Protein AF-A0A933ULF9-F1 (afdb_monomer)

pLDDT: mean 77.0, std 16.0, range [38.03, 96.69]

Mean predicted aligned error: 15.16 Å

Solvent-accessible surface area (backbone atoms only — not comparable to full-atom values): 12507 Å² total; per-residue (Å²): 118,72,60,50,77,77,73,43,89,82,86,86,59,86,35,38,69,55,38,48,57,46,42,73,74,65,63,50,72,59,46,82,35,47,42,83,37,88,79,43,44,28,64,54,42,49,41,55,37,46,75,73,68,50,85,41,44,30,35,38,40,33,81,70,91,55,71,69,58,59,59,51,42,56,74,61,66,50,76,48,78,43,60,55,91,69,55,69,68,57,53,54,52,50,53,52,57,50,53,53,61,74,69,68,60,91,55,84,70,95,71,54,63,48,70,60,91,57,34,40,34,33,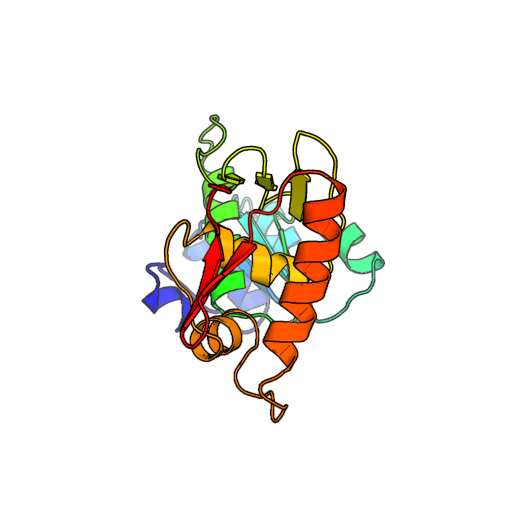64,84,75,73,41,36,28,32,71,82,41,78,50,95,64,56,74,65,45,42,46,47,48,52,57,38,62,77,36,64,73,42,76,42,31,63,68,57,48,40,62,76,62,44,67,96,79,68,94,64,68,90,59,55,61,58,51,47,53,52,52,45,45,58,58,54,42,74,56,42,81,64,38,77,43,78,44,87,99,55,32,36,26,33,43,83,72,131

Foldseek 3Di:
DVVVVVPDDDDDDQALVVVLVCCVVVLDQADEFEQDGPPHGSLVSLQVNVVVVRLHAYEYEYADPDPVVVVVSVVSHHPYYDYPPDDPVVVNVSVVVRSVVSVPPPDPPPDDWQDDPQWIARNVVRWIDGVNHTFDDDPLLSQLVVVQSVPAPDFAALVRSCVRSPPDPDPDDSCPSVVSLVVNQVRNVVRHPGQWDADPPGHIHGHDDD

Secondary structure (DSSP, 8-state):
-HHHHTT------SSHHHHHHHHHHH--SEEEEESB-SSSBHHHHHHHHHHTT---EEEEEES---HHHHHHHHTTT-SEEEESS--HHHHHHHHHHHHHHHTT--S--S-SEEEETTEEEETTTTEEEETTEE----HHHHHHHHHHHHSTTPPBPHHHHHHHHS-TT----TTHHHHHHHHHHHHHHHSSS--EEEETTTEEEE----

Sequence (210 aa):
MTLRHVGFDTRTAFDGRTALDTAAQWSPDLLLLDVMLPDMSGYDVCRDAIEAGTDAAVIFLSARDEVGDRIRGFGVGADDYVTKPFSLEEVVARVRAVLLRSHGQDGPPAGNVLTFGDLVLDDDQHLVTRGGTPVDLSPTEYALLRYLLQNPGRVLSKAQILDHVWKYDFAGDGGVVESFVSLLRKKLNAAGPPLVQTVRGFGYVLRQPR

Radius of gyration: 20.3 Å; Cα contacts (8 Å, |Δi|>4): 272; chains: 1; bounding box: 50×38×55 Å

Structure (mmCIF, N/CA/C/O backbone):
data_AF-A0A933ULF9-F1
#
_entry.id   AF-A0A933ULF9-F1
#
loop_
_atom_site.group_PDB
_atom_site.id
_atom_site.type_symbol
_atom_site.label_atom_id
_atom_site.label_alt_id
_atom_site.label_comp_id
_atom_site.label_asym_id
_atom_site.label_entity_id
_atom_site.label_seq_id
_atom_site.pdbx_PDB_ins_code
_atom_site.Cartn_x
_atom_site.Cartn_y
_atom_site.Cartn_z
_atom_site.occupancy
_atom_site.B_iso_or_equiv
_atom_site.auth_seq_id
_atom_site.auth_comp_id
_atom_site.auth_asym_id
_atom_site.auth_atom_id
_atom_site.pdbx_PDB_model_num
ATOM 1 N N . MET A 1 1 ? 9.000 -18.386 -5.214 1.00 47.25 1 MET A N 1
ATOM 2 C CA . MET A 1 1 ? 7.963 -19.320 -4.702 1.00 47.25 1 MET A CA 1
ATOM 3 C C . MET A 1 1 ? 6.724 -18.602 -4.178 1.00 47.25 1 MET A C 1
ATOM 5 O O . MET A 1 1 ? 5.626 -19.078 -4.418 1.00 47.25 1 MET A O 1
ATOM 9 N N . THR A 1 2 ? 6.857 -17.469 -3.493 1.00 59.69 2 THR A N 1
ATOM 10 C CA . THR A 1 2 ? 5.744 -16.839 -2.766 1.00 59.69 2 THR A CA 1
ATOM 11 C C . THR A 1 2 ? 4.688 -16.171 -3.659 1.00 59.69 2 THR A C 1
ATOM 13 O O . THR A 1 2 ? 3.503 -16.289 -3.374 1.00 59.69 2 THR A O 1
ATOM 16 N N . LEU A 1 3 ? 5.079 -15.588 -4.800 1.00 66.38 3 LEU A N 1
ATOM 17 C CA . LEU A 1 3 ? 4.131 -15.037 -5.785 1.00 66.38 3 LEU A CA 1
ATOM 18 C C . LEU A 1 3 ? 3.248 -16.110 -6.457 1.00 66.38 3 LEU A C 1
ATOM 20 O O . LEU A 1 3 ? 2.081 -15.859 -6.744 1.00 66.38 3 LEU A O 1
ATOM 24 N N . ARG A 1 4 ? 3.751 -17.344 -6.611 1.00 69.00 4 ARG A N 1
ATOM 25 C CA . ARG A 1 4 ? 2.941 -18.465 -7.123 1.00 69.00 4 ARG A CA 1
ATOM 26 C C . ARG A 1 4 ? 1.789 -18.838 -6.197 1.00 69.00 4 ARG A C 1
ATOM 28 O O . ARG A 1 4 ? 0.720 -19.208 -6.663 1.00 69.00 4 ARG A O 1
ATOM 35 N N . HIS A 1 5 ? 1.987 -18.706 -4.886 1.00 64.94 5 HIS A N 1
ATOM 36 C CA . HIS A 1 5 ? 0.962 -19.034 -3.892 1.00 64.94 5 HIS A CA 1
ATOM 37 C C . HIS A 1 5 ? -0.195 -18.026 -3.871 1.00 64.94 5 HIS A C 1
ATOM 39 O O . HIS A 1 5 ? -1.259 -18.339 -3.349 1.00 64.94 5 HIS A O 1
ATOM 45 N N . VAL A 1 6 ? -0.007 -16.838 -4.455 1.00 62.22 6 VAL A N 1
ATOM 46 C CA . VAL A 1 6 ? -1.044 -15.801 -4.572 1.00 62.22 6 VAL A CA 1
ATOM 47 C C . VAL A 1 6 ? -1.638 -15.705 -5.984 1.00 62.22 6 VAL A C 1
ATOM 49 O O . VAL A 1 6 ? -2.367 -14.754 -6.270 1.00 62.22 6 VAL A O 1
ATOM 52 N N . GLY A 1 7 ? -1.362 -16.698 -6.842 1.00 71.12 7 GLY A N 1
ATOM 53 C CA . GLY A 1 7 ? -2.042 -16.898 -8.126 1.00 71.12 7 GLY A CA 1
ATOM 54 C C . GLY A 1 7 ? -1.297 -16.423 -9.375 1.00 71.12 7 GLY A C 1
ATOM 55 O O . GLY A 1 7 ? -1.877 -16.488 -10.453 1.00 71.12 7 GLY A O 1
ATOM 56 N N . PHE A 1 8 ? -0.043 -15.972 -9.268 1.00 78.88 8 PHE A N 1
ATOM 57 C CA . PHE A 1 8 ? 0.756 -15.597 -10.442 1.00 78.88 8 PHE A CA 1
ATOM 58 C C . PHE A 1 8 ? 1.539 -16.792 -10.990 1.00 78.88 8 PHE A C 1
ATOM 60 O O . PHE A 1 8 ? 2.173 -17.519 -10.219 1.00 78.88 8 PHE A O 1
ATOM 67 N N . ASP A 1 9 ? 1.572 -16.970 -12.312 1.00 86.62 9 ASP A N 1
ATOM 68 C CA . ASP A 1 9 ? 2.626 -17.788 -12.916 1.00 86.62 9 ASP A CA 1
ATOM 69 C C . ASP A 1 9 ? 3.928 -16.981 -12.914 1.00 86.62 9 ASP A C 1
ATOM 71 O O . ASP A 1 9 ? 3.925 -15.779 -13.156 1.00 86.62 9 ASP A O 1
ATOM 75 N N . THR A 1 10 ? 5.046 -17.611 -12.555 1.00 89.75 10 THR A N 1
ATOM 76 C CA . THR A 1 10 ? 6.310 -16.886 -12.365 1.00 89.75 10 THR A CA 1
ATOM 77 C C . THR A 1 10 ? 7.495 -17.676 -12.878 1.00 89.75 10 THR A C 1
ATOM 79 O O . THR A 1 10 ? 7.686 -18.835 -12.488 1.00 89.75 10 THR A O 1
ATOM 82 N N . ARG A 1 11 ? 8.390 -17.013 -13.606 1.00 91.81 11 ARG A N 1
ATOM 83 C CA . ARG A 1 11 ? 9.758 -17.477 -13.863 1.00 91.81 11 ARG A CA 1
ATOM 84 C C . ARG A 1 11 ? 10.749 -16.641 -13.056 1.00 91.81 11 ARG A C 1
ATOM 86 O O . ARG A 1 11 ? 10.461 -15.507 -12.697 1.00 91.81 11 ARG A O 1
ATOM 93 N N . THR A 1 12 ? 11.882 -17.236 -12.704 1.00 91.88 12 THR A N 1
ATOM 94 C CA . THR A 1 12 ? 12.927 -16.579 -11.909 1.00 91.88 12 THR A CA 1
ATOM 95 C C . THR A 1 12 ? 14.243 -16.640 -12.657 1.00 91.88 12 THR A C 1
ATOM 97 O O . THR A 1 12 ? 14.611 -17.713 -13.132 1.00 91.88 12 THR A O 1
ATOM 100 N N . ALA A 1 13 ? 14.956 -15.522 -12.683 1.00 93.00 13 ALA A N 1
ATOM 101 C CA . ALA A 1 13 ? 16.326 -15.410 -13.155 1.00 93.00 13 ALA A CA 1
ATOM 102 C C . ALA A 1 13 ? 17.188 -14.803 -12.040 1.00 93.00 13 ALA A C 1
ATOM 104 O O . ALA A 1 13 ? 16.680 -14.045 -11.212 1.00 93.00 13 ALA A O 1
ATOM 105 N N . PHE A 1 14 ? 18.468 -15.171 -11.997 1.00 91.88 14 PHE A N 1
ATOM 106 C CA . PHE A 1 14 ? 19.410 -14.727 -10.959 1.00 91.88 14 PHE A CA 1
ATOM 107 C C . PHE A 1 14 ? 20.461 -13.734 -11.482 1.00 91.88 14 PHE A C 1
ATOM 109 O O . PHE A 1 14 ? 21.266 -13.229 -10.704 1.00 91.88 14 PHE A O 1
ATOM 116 N N . ASP A 1 15 ? 20.432 -13.445 -12.782 1.00 92.25 15 ASP A N 1
ATOM 117 C CA . ASP A 1 15 ? 21.305 -12.514 -13.491 1.00 92.25 15 ASP A CA 1
ATOM 118 C C . ASP A 1 15 ? 20.545 -11.890 -14.676 1.00 92.25 15 ASP A C 1
ATOM 120 O O . ASP A 1 15 ? 19.481 -12.379 -15.076 1.00 92.25 15 ASP A O 1
ATOM 124 N N . GLY A 1 16 ? 21.056 -10.771 -15.189 1.00 91.62 16 GLY A N 1
ATOM 125 C CA . GLY A 1 16 ? 20.404 -9.967 -16.216 1.00 91.62 16 GLY A CA 1
ATOM 126 C C . GLY A 1 16 ? 20.320 -10.667 -17.567 1.00 91.62 16 GLY A C 1
ATOM 127 O O . GLY A 1 16 ? 19.271 -10.621 -18.206 1.00 91.62 16 GLY A O 1
ATOM 128 N N . ARG A 1 17 ? 21.366 -11.395 -17.977 1.00 93.31 17 ARG A N 1
ATOM 129 C CA . ARG A 1 17 ? 21.334 -12.187 -19.223 1.00 93.31 17 ARG A CA 1
ATOM 130 C C . ARG A 1 17 ? 20.249 -13.256 -19.204 1.00 93.31 17 ARG A C 1
ATOM 132 O O . ARG A 1 17 ? 19.438 -13.321 -20.124 1.00 93.31 17 ARG A O 1
ATOM 139 N N . THR A 1 18 ? 20.179 -14.042 -18.133 1.00 94.31 18 THR A N 1
ATOM 140 C CA . THR A 1 18 ? 19.137 -15.060 -17.974 1.00 94.31 18 THR A CA 1
ATOM 141 C C . THR A 1 18 ? 17.753 -14.416 -17.898 1.00 94.31 18 THR A C 1
ATOM 143 O O . THR A 1 18 ? 16.786 -14.997 -18.390 1.00 94.31 18 THR A O 1
ATOM 146 N N . ALA A 1 19 ? 17.633 -13.222 -17.304 1.00 93.00 19 ALA A N 1
ATOM 147 C CA . ALA A 1 19 ? 16.372 -12.485 -17.256 1.00 93.00 19 ALA A CA 1
ATOM 148 C C . ALA A 1 19 ? 15.891 -12.085 -18.659 1.00 93.00 19 ALA A C 1
ATOM 150 O O . ALA A 1 19 ? 14.732 -12.345 -18.978 1.00 93.00 19 ALA A O 1
ATOM 151 N N . LEU A 1 20 ? 16.776 -11.541 -19.503 1.00 93.44 20 LEU A N 1
ATOM 152 C CA . LEU A 1 20 ? 16.474 -11.187 -20.895 1.00 93.44 20 LEU A CA 1
ATOM 153 C C . LEU A 1 20 ? 16.075 -12.416 -21.722 1.00 93.44 20 LEU A C 1
ATOM 155 O O . LEU A 1 20 ? 15.021 -12.411 -22.356 1.00 93.44 20 LEU A O 1
ATOM 159 N N . ASP A 1 21 ? 16.857 -13.497 -21.652 1.00 93.50 21 ASP A N 1
ATOM 160 C CA . ASP A 1 21 ? 16.561 -14.742 -22.373 1.00 93.50 21 ASP A CA 1
ATOM 161 C C . ASP A 1 21 ? 15.213 -15.338 -21.943 1.00 93.50 21 ASP A C 1
ATOM 163 O O . ASP A 1 21 ? 14.420 -15.797 -22.769 1.00 93.50 21 ASP A O 1
ATOM 167 N N . THR A 1 22 ? 14.930 -15.311 -20.638 1.00 93.06 22 THR A N 1
ATOM 168 C CA . THR A 1 22 ? 13.662 -15.801 -20.085 1.00 93.06 22 THR A CA 1
ATOM 169 C C . THR A 1 22 ? 12.495 -14.923 -20.523 1.00 93.06 22 THR A C 1
ATOM 171 O O . THR A 1 22 ? 11.455 -15.457 -20.902 1.00 93.06 22 THR A O 1
ATOM 174 N N . ALA A 1 23 ? 12.651 -13.598 -20.481 1.00 91.12 23 ALA A N 1
ATOM 175 C CA . ALA A 1 23 ? 11.615 -12.657 -20.891 1.00 91.12 23 ALA A CA 1
ATOM 176 C C . ALA A 1 23 ? 11.269 -12.824 -22.377 1.00 91.12 23 ALA A C 1
ATOM 178 O O . ALA A 1 23 ? 10.093 -12.917 -22.720 1.00 91.12 23 ALA A O 1
ATOM 179 N N . ALA A 1 24 ? 12.279 -12.977 -23.237 1.00 89.94 24 ALA A N 1
ATOM 180 C CA . ALA A 1 24 ? 12.088 -13.189 -24.668 1.00 89.94 24 ALA A CA 1
ATOM 181 C C . ALA A 1 24 ? 11.363 -14.509 -24.991 1.00 89.94 24 ALA A C 1
ATOM 183 O O . ALA A 1 24 ? 10.558 -14.564 -25.917 1.00 89.94 24 ALA A O 1
ATOM 184 N N . GLN A 1 25 ? 11.632 -15.580 -24.237 1.00 91.06 25 GLN A N 1
ATOM 185 C CA . GLN A 1 25 ? 11.028 -16.898 -24.478 1.00 91.06 25 GLN A CA 1
ATOM 186 C C . GLN A 1 25 ? 9.636 -17.056 -23.863 1.00 91.06 25 GLN A C 1
ATOM 188 O O . GLN A 1 25 ? 8.804 -17.784 -24.402 1.00 91.06 25 GLN A O 1
ATOM 193 N N . TRP A 1 26 ? 9.415 -16.460 -22.691 1.00 91.81 26 TRP A N 1
ATOM 194 C CA . TRP A 1 26 ? 8.195 -16.653 -21.908 1.00 91.81 26 TRP A CA 1
ATOM 195 C C . TRP A 1 26 ? 7.167 -15.536 -22.109 1.00 91.81 26 TRP A C 1
ATOM 197 O O . TRP A 1 26 ? 5.996 -15.771 -21.835 1.00 91.81 26 TRP A O 1
ATOM 207 N N . SER A 1 27 ? 7.590 -14.368 -22.607 1.00 88.88 27 SER A N 1
ATOM 208 C CA . SER A 1 27 ? 6.746 -13.189 -22.854 1.00 88.88 27 SER A CA 1
ATOM 209 C C . SER A 1 27 ? 5.896 -12.804 -21.631 1.00 88.88 27 SER A C 1
ATOM 211 O O . SER A 1 27 ? 4.675 -12.947 -21.661 1.00 88.88 27 SER A O 1
ATOM 213 N N . PRO A 1 28 ? 6.529 -12.371 -20.524 1.00 90.31 28 PRO A N 1
ATOM 214 C CA . PRO A 1 28 ? 5.822 -12.045 -19.289 1.00 90.31 28 PRO A CA 1
ATOM 215 C C . PRO A 1 28 ? 4.936 -10.803 -19.433 1.00 90.31 28 PRO A C 1
ATOM 217 O O . PRO A 1 28 ? 5.295 -9.870 -20.141 1.00 90.31 28 PRO A O 1
ATOM 220 N N . ASP A 1 29 ? 3.854 -10.737 -18.654 1.00 85.31 29 ASP A N 1
ATOM 221 C CA . ASP A 1 29 ? 3.053 -9.510 -18.513 1.00 85.31 29 ASP A CA 1
ATOM 222 C C . ASP A 1 29 ? 3.752 -8.453 -17.630 1.00 85.31 29 ASP A C 1
ATOM 224 O O . ASP A 1 29 ? 3.481 -7.257 -17.735 1.00 85.31 29 ASP A O 1
ATOM 228 N N . LEU A 1 30 ? 4.650 -8.890 -16.733 1.00 91.06 30 LEU A N 1
ATOM 229 C CA . LEU A 1 30 ? 5.387 -8.020 -15.814 1.00 91.06 30 LEU A CA 1
ATOM 230 C C . LEU A 1 30 ? 6.773 -8.572 -15.458 1.00 91.06 30 LEU A C 1
ATOM 232 O O . LEU A 1 30 ? 6.944 -9.761 -15.176 1.00 91.06 30 LEU A O 1
ATOM 236 N N . LEU A 1 31 ? 7.750 -7.671 -15.379 1.00 90.69 31 LEU A N 1
ATOM 237 C CA . LEU A 1 31 ? 9.100 -7.897 -14.884 1.00 90.69 31 LEU A CA 1
ATOM 238 C C . LEU A 1 31 ? 9.271 -7.266 -13.497 1.00 90.69 31 LEU A C 1
ATOM 240 O O . LEU A 1 31 ? 9.157 -6.055 -13.321 1.00 90.69 31 LEU A O 1
ATOM 244 N N . LEU A 1 32 ? 9.588 -8.096 -12.501 1.00 90.62 32 LEU A N 1
ATOM 245 C CA . LEU A 1 32 ? 10.006 -7.644 -11.173 1.00 90.62 32 LEU A CA 1
ATOM 246 C C . LEU A 1 32 ? 11.536 -7.701 -11.098 1.00 90.62 32 LEU A C 1
ATOM 248 O O . LEU A 1 32 ? 12.104 -8.780 -10.919 1.00 90.62 32 LEU A O 1
ATOM 252 N N . LEU A 1 33 ? 12.200 -6.558 -11.272 1.00 89.38 33 LEU A N 1
ATOM 253 C CA . LEU A 1 33 ? 13.645 -6.482 -11.498 1.00 89.38 33 LEU A CA 1
ATOM 254 C C . LEU A 1 33 ? 14.390 -5.931 -10.288 1.00 89.38 33 LEU A C 1
ATOM 256 O O . LEU A 1 33 ? 14.101 -4.841 -9.809 1.00 89.38 33 LEU A O 1
ATOM 260 N N . ASP A 1 34 ? 15.410 -6.647 -9.825 1.00 88.06 34 ASP A N 1
ATOM 261 C CA . ASP A 1 34 ? 16.389 -6.079 -8.900 1.00 88.06 34 ASP A CA 1
ATOM 262 C C . ASP A 1 34 ? 17.260 -5.049 -9.622 1.00 88.06 34 ASP A C 1
ATOM 264 O O . ASP A 1 34 ? 17.754 -5.315 -10.715 1.00 88.06 34 ASP A O 1
ATOM 268 N N . VAL A 1 35 ? 17.482 -3.884 -9.014 1.00 84.00 35 VAL A N 1
ATOM 269 C CA . VAL A 1 35 ? 18.372 -2.862 -9.588 1.00 84.00 35 VAL A CA 1
ATOM 270 C C . VAL A 1 35 ? 19.824 -3.349 -9.620 1.00 84.00 35 VAL A C 1
ATOM 272 O O . VAL A 1 35 ? 20.558 -3.050 -10.567 1.00 84.00 35 VAL A O 1
ATOM 275 N N . MET A 1 36 ? 20.232 -4.106 -8.598 1.00 82.56 36 MET A N 1
ATOM 276 C CA . MET A 1 36 ? 21.600 -4.594 -8.433 1.00 82.56 36 MET A CA 1
ATOM 277 C C . MET A 1 36 ? 21.669 -6.082 -8.787 1.00 82.56 36 MET A C 1
ATOM 279 O O . MET A 1 36 ? 21.492 -6.937 -7.919 1.00 82.56 36 MET A O 1
ATOM 283 N N . LEU A 1 37 ? 21.935 -6.385 -10.058 1.00 85.38 37 LEU A N 1
ATOM 284 C CA . LEU A 1 37 ? 22.211 -7.742 -10.533 1.00 85.38 37 LEU A CA 1
ATOM 285 C C . LEU A 1 37 ? 23.734 -7.974 -10.633 1.00 85.38 37 LEU A C 1
ATOM 287 O O . LEU A 1 37 ? 24.509 -7.016 -10.684 1.00 85.38 37 LEU A O 1
ATOM 291 N N . PRO A 1 38 ? 24.193 -9.237 -10.592 1.00 84.19 38 PRO A N 1
ATOM 292 C CA . PRO A 1 38 ? 25.622 -9.556 -10.545 1.00 84.19 38 PRO A CA 1
ATOM 293 C C . PRO A 1 38 ? 26.396 -9.236 -11.836 1.00 84.19 38 PRO A C 1
ATOM 295 O O . PRO A 1 38 ? 27.610 -9.054 -11.773 1.00 84.19 38 PRO A O 1
ATOM 298 N N . ASP A 1 39 ? 25.733 -9.190 -12.993 1.00 88.69 39 ASP A N 1
ATOM 299 C CA . ASP A 1 39 ? 26.345 -9.060 -14.324 1.00 88.69 39 ASP A CA 1
ATOM 300 C C . ASP A 1 39 ? 26.032 -7.736 -15.045 1.00 88.69 39 ASP A C 1
ATOM 302 O O . ASP A 1 39 ? 26.843 -7.277 -15.848 1.00 88.69 39 ASP A O 1
ATOM 306 N N . MET A 1 40 ? 24.890 -7.108 -14.760 1.00 86.50 40 MET A N 1
ATOM 307 C CA . MET A 1 40 ? 24.486 -5.794 -15.284 1.00 86.50 40 MET A CA 1
ATOM 308 C C . MET A 1 40 ? 23.531 -5.091 -14.312 1.00 86.50 40 MET A C 1
ATOM 310 O O . MET A 1 40 ? 23.174 -5.658 -13.284 1.00 86.50 40 MET A O 1
ATOM 314 N N . SER A 1 41 ? 23.105 -3.855 -14.586 1.00 84.31 41 SER A N 1
ATOM 315 C CA . SER A 1 41 ? 22.048 -3.239 -13.775 1.00 84.31 41 SER A CA 1
ATOM 316 C C . SER A 1 41 ? 20.666 -3.724 -14.213 1.00 84.31 41 SER A C 1
ATOM 318 O O . SER A 1 41 ? 20.427 -3.948 -15.396 1.00 84.31 41 SER A O 1
ATOM 320 N N . GLY A 1 42 ? 19.705 -3.793 -13.288 1.00 84.44 42 GLY A N 1
ATOM 321 C CA . GLY A 1 42 ? 18.297 -3.996 -13.642 1.00 84.44 42 GLY A CA 1
ATOM 322 C C . GLY A 1 42 ? 17.764 -2.936 -14.614 1.00 84.44 42 GLY A C 1
ATOM 323 O O . GLY A 1 42 ? 16.906 -3.238 -15.439 1.00 84.44 42 GLY A O 1
ATOM 324 N N . TYR A 1 43 ? 18.302 -1.711 -14.578 1.00 81.75 43 TYR A N 1
ATOM 325 C CA . TYR A 1 43 ? 17.963 -0.676 -15.560 1.00 81.75 43 TYR A CA 1
ATOM 326 C C . TYR A 1 43 ? 18.426 -1.038 -16.973 1.00 81.75 43 TYR A C 1
ATOM 328 O O . TYR A 1 43 ? 17.723 -0.742 -17.935 1.00 81.75 43 TYR A O 1
ATOM 336 N N . ASP A 1 44 ? 19.585 -1.690 -17.093 1.00 82.69 44 ASP A N 1
ATOM 337 C CA . ASP A 1 44 ? 20.091 -2.171 -18.377 1.00 82.69 44 ASP A CA 1
ATOM 338 C C . ASP A 1 44 ? 19.203 -3.296 -18.909 1.00 82.69 44 ASP A C 1
ATOM 340 O O . ASP A 1 44 ? 18.796 -3.245 -20.061 1.00 82.69 44 ASP A O 1
ATOM 344 N N . VAL A 1 45 ? 18.797 -4.233 -18.044 1.00 89.44 45 VAL A N 1
ATOM 345 C CA . VAL A 1 45 ? 17.833 -5.291 -18.394 1.00 89.44 45 VAL A CA 1
ATOM 346 C C . VAL A 1 45 ? 16.519 -4.702 -18.908 1.00 89.44 45 VAL A C 1
ATOM 348 O O . VAL A 1 45 ? 15.999 -5.158 -19.918 1.00 89.44 45 VAL A O 1
ATOM 351 N N . CYS A 1 46 ? 15.974 -3.692 -18.227 1.00 85.56 46 CYS A N 1
ATOM 352 C CA . CYS A 1 46 ? 14.732 -3.041 -18.641 1.00 85.56 46 CYS A CA 1
ATOM 353 C C . CYS A 1 46 ? 14.866 -2.378 -20.018 1.00 85.56 46 CYS A C 1
ATOM 355 O O . CYS A 1 46 ? 14.066 -2.650 -20.910 1.00 85.56 46 CYS A O 1
ATOM 357 N N . ARG A 1 47 ? 15.914 -1.568 -20.216 1.00 82.62 47 ARG A N 1
ATOM 358 C CA . ARG A 1 47 ? 16.182 -0.919 -21.505 1.00 82.62 47 ARG A CA 1
ATOM 359 C C . ARG A 1 47 ? 16.320 -1.948 -22.625 1.00 82.62 47 ARG A C 1
ATOM 361 O O . ARG A 1 47 ? 15.652 -1.820 -23.644 1.00 82.62 47 ARG A O 1
ATOM 368 N N . ASP A 1 48 ? 17.154 -2.963 -22.425 1.00 86.44 48 ASP A N 1
ATOM 369 C CA . ASP A 1 48 ? 17.445 -3.969 -23.445 1.00 86.44 48 ASP A CA 1
ATOM 370 C C . ASP A 1 48 ? 16.190 -4.818 -23.758 1.00 86.44 48 ASP A C 1
ATOM 372 O O . ASP A 1 48 ? 15.953 -5.176 -24.911 1.00 86.44 48 ASP A O 1
ATOM 376 N N . ALA A 1 49 ? 15.333 -5.088 -22.762 1.00 85.62 49 ALA A N 1
ATOM 377 C CA . ALA A 1 49 ? 14.047 -5.760 -22.965 1.00 85.62 49 ALA A CA 1
ATOM 378 C C . ALA A 1 49 ? 13.070 -4.911 -23.799 1.00 85.62 49 ALA A C 1
ATOM 380 O O . ALA A 1 49 ? 12.430 -5.441 -24.711 1.00 85.62 49 ALA A O 1
ATOM 381 N N . ILE A 1 50 ? 12.976 -3.606 -23.520 1.00 80.44 50 ILE A N 1
ATOM 382 C CA . ILE A 1 50 ? 12.145 -2.664 -24.287 1.00 80.44 50 ILE A CA 1
ATOM 383 C C . ILE A 1 50 ? 12.664 -2.541 -25.726 1.00 80.44 50 ILE A C 1
ATOM 385 O O . ILE A 1 50 ? 11.882 -2.624 -26.670 1.00 80.44 50 ILE A O 1
ATOM 389 N N . GLU A 1 51 ? 13.981 -2.406 -25.920 1.00 81.06 51 GLU A N 1
ATOM 390 C CA . GLU A 1 51 ? 14.603 -2.369 -27.254 1.00 81.06 51 GLU A CA 1
ATOM 391 C C . GLU A 1 51 ? 14.362 -3.663 -28.048 1.00 81.06 51 GLU A C 1
ATOM 393 O O . GLU A 1 51 ? 14.213 -3.623 -29.270 1.00 81.06 51 GLU A O 1
ATOM 398 N N . ALA A 1 52 ? 14.259 -4.803 -27.360 1.00 82.44 52 ALA A N 1
ATOM 399 C CA . ALA A 1 52 ? 13.890 -6.088 -27.949 1.00 82.44 52 ALA A CA 1
ATOM 400 C C . ALA A 1 52 ? 12.381 -6.234 -28.255 1.00 82.44 52 ALA A C 1
ATOM 402 O O . ALA A 1 52 ? 11.972 -7.270 -28.781 1.00 82.44 52 ALA A O 1
ATOM 403 N N . GLY A 1 53 ? 11.559 -5.217 -27.965 1.00 77.31 53 GLY A N 1
ATOM 404 C CA . GLY A 1 53 ? 10.119 -5.202 -28.242 1.00 77.31 53 GLY A CA 1
ATOM 405 C C . GLY A 1 53 ? 9.257 -5.839 -27.150 1.00 77.31 53 GLY A C 1
ATOM 406 O O . GLY A 1 53 ? 8.186 -6.363 -27.447 1.00 77.31 53 GLY A O 1
ATOM 407 N N . THR A 1 54 ? 9.731 -5.851 -25.903 1.00 80.38 54 THR A N 1
ATOM 408 C CA . THR A 1 54 ? 8.947 -6.340 -24.762 1.00 80.38 54 THR A CA 1
ATOM 409 C C . THR A 1 54 ? 7.960 -5.270 -24.292 1.00 80.38 54 THR A C 1
ATOM 411 O O . THR A 1 54 ? 8.382 -4.185 -23.907 1.00 80.38 54 THR A O 1
ATOM 414 N N . 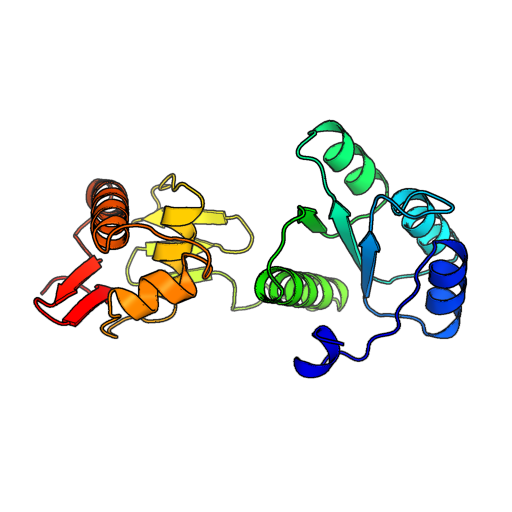ASP A 1 55 ? 6.671 -5.617 -24.235 1.00 79.31 55 ASP A N 1
ATOM 415 C CA . ASP A 1 55 ? 5.591 -4.752 -23.719 1.00 79.31 55 ASP A CA 1
ATOM 416 C C . ASP A 1 55 ? 5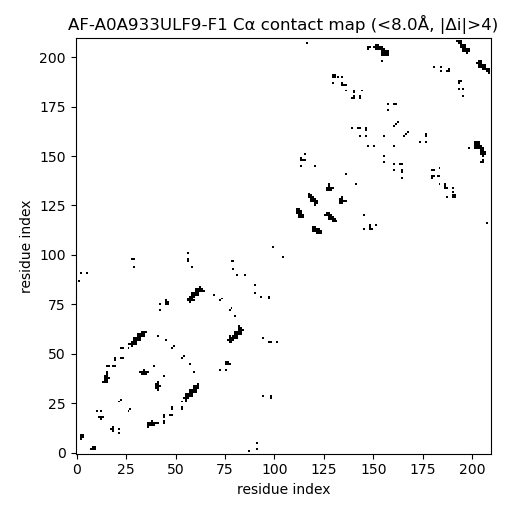.258 -5.021 -22.234 1.00 79.31 55 ASP A C 1
ATOM 418 O O . ASP A 1 55 ? 4.244 -4.561 -21.707 1.00 79.31 55 ASP A O 1
ATOM 422 N N . ALA A 1 56 ? 6.086 -5.820 -21.556 1.00 85.12 56 ALA A N 1
ATOM 423 C CA . ALA A 1 56 ? 5.901 -6.167 -20.154 1.00 85.12 56 ALA A CA 1
ATOM 424 C C . ALA A 1 56 ? 6.044 -4.932 -19.264 1.00 85.12 56 ALA A C 1
ATOM 426 O O . ALA A 1 56 ? 6.987 -4.154 -19.411 1.00 85.12 56 ALA A O 1
ATOM 427 N N . ALA A 1 57 ? 5.170 -4.818 -18.271 1.00 84.19 57 ALA A N 1
ATOM 428 C CA . ALA A 1 57 ? 5.292 -3.775 -17.267 1.00 84.19 57 ALA A CA 1
ATOM 429 C C . ALA A 1 57 ? 6.510 -4.016 -16.362 1.00 84.19 57 ALA A C 1
ATOM 431 O O . ALA A 1 57 ? 6.874 -5.165 -16.106 1.00 84.19 57 ALA A O 1
ATOM 432 N N . VAL A 1 58 ? 7.136 -2.972 -15.823 1.00 84.75 58 VAL A N 1
ATOM 433 C CA . VAL A 1 58 ? 8.377 -3.101 -15.045 1.00 84.75 58 VAL A CA 1
ATOM 434 C C . VAL A 1 58 ? 8.241 -2.498 -13.652 1.00 84.75 58 VAL A C 1
ATOM 436 O O . VAL A 1 58 ? 7.987 -1.306 -13.486 1.00 84.75 58 VAL A O 1
ATOM 439 N N . ILE A 1 59 ? 8.497 -3.324 -12.634 1.00 84.31 59 ILE A N 1
ATOM 440 C CA . ILE A 1 59 ? 8.633 -2.900 -11.238 1.00 84.31 59 ILE A CA 1
ATOM 441 C C . ILE A 1 59 ? 10.070 -3.127 -10.779 1.00 84.31 59 ILE A C 1
ATOM 443 O O . ILE A 1 59 ? 10.562 -4.258 -10.782 1.00 84.31 59 ILE A O 1
ATOM 447 N N . PHE A 1 60 ? 10.726 -2.071 -10.303 1.00 82.94 60 PHE A N 1
ATOM 448 C CA . PHE A 1 60 ? 12.083 -2.169 -9.769 1.00 82.94 60 PHE A CA 1
ATOM 449 C C . PHE A 1 60 ? 12.115 -2.422 -8.263 1.00 82.94 60 PHE A C 1
ATOM 451 O O . PHE A 1 60 ? 11.411 -1.778 -7.492 1.00 82.94 60 PHE A O 1
ATOM 458 N N . LEU A 1 61 ? 13.010 -3.304 -7.827 1.00 82.88 61 LEU A N 1
ATOM 459 C CA . LEU A 1 61 ? 13.366 -3.523 -6.433 1.00 82.88 61 LEU A CA 1
ATOM 460 C C . LEU A 1 61 ? 14.692 -2.806 -6.140 1.00 82.88 61 LEU A C 1
ATOM 462 O O . LEU A 1 61 ? 15.747 -3.234 -6.607 1.00 82.88 61 LEU A O 1
ATOM 466 N N . SER A 1 62 ? 14.662 -1.736 -5.347 1.00 71.00 62 SER A N 1
ATOM 467 C CA . SER A 1 62 ? 15.848 -0.924 -5.023 1.00 71.00 62 SER A CA 1
ATOM 468 C C . SER A 1 62 ? 16.224 -1.025 -3.548 1.00 71.00 62 SER A C 1
ATOM 470 O O . SER A 1 62 ? 15.355 -1.154 -2.699 1.00 71.00 62 SER A O 1
ATOM 472 N N . ALA A 1 63 ? 17.512 -0.937 -3.214 1.00 67.44 63 ALA A N 1
ATOM 473 C CA . ALA A 1 63 ? 17.999 -0.909 -1.831 1.00 67.44 63 ALA A CA 1
ATOM 474 C C . ALA A 1 63 ? 18.327 0.504 -1.303 1.00 67.44 63 ALA A C 1
ATOM 476 O O . ALA A 1 63 ? 18.828 0.615 -0.185 1.00 67.44 63 ALA A O 1
ATOM 477 N N . ARG A 1 64 ? 18.115 1.579 -2.082 1.00 54.34 64 ARG A N 1
ATOM 478 C CA . ARG A 1 64 ? 18.546 2.940 -1.704 1.00 54.34 64 ARG A CA 1
ATOM 479 C C . ARG A 1 64 ? 17.471 4.011 -1.887 1.00 54.34 64 ARG A C 1
ATOM 481 O O . ARG A 1 64 ? 16.826 4.090 -2.927 1.00 54.34 64 ARG A O 1
ATOM 488 N N . ASP A 1 65 ? 17.394 4.892 -0.889 1.00 49.88 65 ASP A N 1
ATOM 489 C CA . ASP A 1 65 ? 16.540 6.088 -0.814 1.00 49.88 65 ASP A CA 1
ATOM 490 C C . ASP A 1 65 ? 17.054 7.289 -1.640 1.00 49.88 65 ASP A C 1
ATOM 492 O O . ASP A 1 65 ? 16.566 8.414 -1.491 1.00 49.88 65 ASP A O 1
ATOM 496 N N . GLU A 1 66 ? 18.042 7.112 -2.522 1.00 46.09 66 GLU A N 1
ATOM 497 C CA . GLU A 1 66 ? 18.599 8.238 -3.272 1.00 46.09 66 GLU A CA 1
ATOM 498 C C . GLU A 1 66 ? 17.655 8.664 -4.406 1.00 46.09 66 GLU A C 1
ATOM 500 O O . GLU A 1 66 ? 17.373 7.939 -5.358 1.00 46.09 66 GLU A O 1
ATOM 505 N N . VAL A 1 67 ? 17.177 9.904 -4.301 1.00 44.59 67 VAL A N 1
ATOM 506 C CA . VAL A 1 67 ? 16.324 10.614 -5.269 1.00 44.59 67 VAL A CA 1
ATOM 507 C C . VAL A 1 67 ? 16.861 10.533 -6.714 1.00 44.59 67 VAL A C 1
ATOM 509 O O . VAL A 1 67 ? 16.077 10.602 -7.657 1.00 44.59 67 VAL A O 1
ATOM 512 N N . GLY A 1 68 ? 18.171 10.328 -6.901 1.00 46.41 68 GLY A N 1
ATOM 513 C CA . GLY A 1 68 ? 18.812 10.196 -8.214 1.00 46.41 68 GLY A CA 1
ATOM 514 C C . GLY A 1 68 ? 18.453 8.924 -8.995 1.00 46.41 68 GLY A C 1
ATOM 515 O O . GLY A 1 68 ? 18.350 8.986 -10.220 1.00 46.41 68 GLY A O 1
ATOM 516 N N . ASP A 1 69 ? 18.193 7.803 -8.317 1.00 48.41 69 ASP A N 1
ATOM 517 C CA . ASP A 1 69 ? 17.879 6.526 -8.981 1.00 48.41 69 ASP A CA 1
ATOM 518 C C . ASP A 1 69 ? 16.421 6.464 -9.455 1.00 48.41 69 ASP A C 1
ATOM 520 O O . ASP A 1 69 ? 16.138 5.961 -10.543 1.00 48.41 69 ASP A O 1
ATOM 524 N N . ARG A 1 70 ? 15.499 7.088 -8.706 1.00 45.94 70 ARG A N 1
ATOM 525 C CA . ARG A 1 70 ? 14.093 7.243 -9.119 1.00 45.94 70 ARG A CA 1
ATOM 526 C C . ARG A 1 70 ? 13.962 8.053 -10.411 1.00 45.94 70 ARG A C 1
ATOM 528 O O . ARG A 1 70 ? 13.195 7.678 -11.290 1.00 45.94 70 ARG A O 1
ATOM 535 N N . ILE A 1 71 ? 14.737 9.132 -10.555 1.00 46.16 71 ILE A N 1
ATOM 536 C CA . ILE A 1 71 ? 14.728 9.974 -11.766 1.00 46.16 71 ILE A CA 1
ATOM 537 C C . ILE A 1 71 ? 15.251 9.195 -12.980 1.00 46.16 71 ILE A C 1
ATOM 539 O O . ILE A 1 71 ? 14.722 9.344 -14.080 1.00 46.16 71 ILE A O 1
ATOM 543 N N . ARG A 1 72 ? 16.269 8.344 -12.788 1.00 47.38 72 ARG A N 1
ATOM 544 C CA . ARG A 1 72 ? 16.845 7.543 -13.873 1.00 47.38 72 ARG A CA 1
ATOM 545 C C . ARG A 1 72 ? 15.877 6.504 -14.402 1.00 47.38 72 ARG A C 1
ATOM 547 O O . ARG A 1 72 ? 15.691 6.443 -15.610 1.00 47.38 72 ARG A O 1
ATOM 554 N N . GLY A 1 73 ? 15.251 5.710 -13.543 1.00 47.19 73 GLY A N 1
ATOM 555 C CA . GLY A 1 73 ? 14.445 4.615 -14.060 1.00 47.19 73 GLY A CA 1
ATOM 556 C C . GLY A 1 73 ? 13.037 5.025 -14.541 1.00 47.19 73 GLY A C 1
ATOM 557 O O . GLY A 1 73 ? 12.487 4.334 -15.393 1.00 47.19 73 GLY A O 1
ATOM 558 N N . PHE A 1 74 ? 12.466 6.166 -14.116 1.00 47.81 74 PHE A N 1
ATOM 559 C CA . PHE A 1 74 ? 11.299 6.737 -14.824 1.00 47.81 74 PHE A CA 1
ATOM 560 C C . PHE A 1 74 ? 11.657 7.143 -16.264 1.00 47.81 74 PHE A C 1
ATOM 562 O O . PHE A 1 74 ? 10.830 7.024 -17.161 1.00 47.81 74 PHE A O 1
ATOM 569 N N . GLY A 1 75 ? 12.906 7.557 -16.508 1.00 43.47 75 GLY A N 1
ATOM 570 C CA . GLY A 1 75 ? 13.414 7.846 -17.852 1.00 43.47 75 GLY A CA 1
ATOM 571 C C . GLY A 1 75 ? 13.644 6.612 -18.735 1.00 43.47 75 GLY A C 1
ATOM 572 O O . GLY A 1 75 ? 13.823 6.775 -19.937 1.00 43.47 75 GLY A O 1
ATOM 573 N N . VAL A 1 76 ? 13.638 5.402 -18.160 1.00 48.69 76 VAL A N 1
ATOM 574 C CA . VAL A 1 76 ? 13.858 4.121 -18.866 1.00 48.69 76 VAL A CA 1
ATOM 575 C C . VAL A 1 76 ? 12.543 3.350 -19.081 1.00 48.69 76 VAL A C 1
ATOM 577 O O . VAL A 1 76 ? 12.546 2.341 -19.769 1.00 48.69 76 VAL A O 1
ATOM 580 N N . GLY A 1 77 ? 11.411 3.843 -18.559 1.00 51.81 77 GLY A N 1
ATOM 581 C CA . GLY A 1 77 ? 10.094 3.220 -18.755 1.00 51.81 77 GLY A CA 1
ATOM 582 C C . GLY A 1 77 ? 9.614 2.338 -17.599 1.00 51.81 77 GLY A C 1
ATOM 583 O O . GLY A 1 77 ? 8.878 1.391 -17.829 1.00 51.81 77 GLY A O 1
ATOM 584 N N . ALA A 1 78 ? 10.029 2.616 -16.358 1.00 58.53 78 ALA A N 1
ATOM 585 C CA . ALA A 1 78 ? 9.494 1.916 -15.187 1.00 58.53 78 ALA A CA 1
ATOM 586 C C . ALA A 1 78 ? 8.047 2.310 -14.860 1.00 58.53 78 ALA A C 1
ATOM 588 O O . ALA A 1 78 ? 7.734 3.502 -14.810 1.00 58.53 78 ALA A O 1
ATOM 589 N N . ASP A 1 79 ? 7.226 1.324 -14.496 1.00 63.97 79 ASP A N 1
ATOM 590 C CA 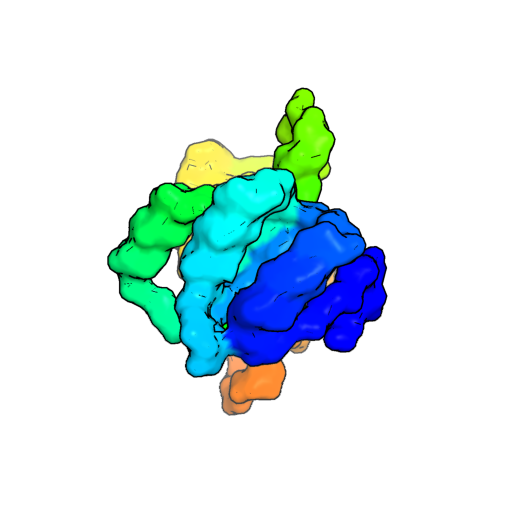. ASP A 1 79 ? 5.840 1.524 -14.062 1.00 63.97 79 ASP A CA 1
ATOM 591 C C . ASP A 1 79 ? 5.707 1.720 -12.540 1.00 63.97 79 ASP A C 1
ATOM 593 O O . ASP A 1 79 ? 4.794 2.416 -12.091 1.00 63.97 79 ASP A O 1
ATOM 597 N N . ASP A 1 80 ? 6.604 1.131 -11.731 1.00 67.69 80 ASP A N 1
ATOM 598 C CA . ASP A 1 80 ? 6.650 1.325 -10.268 1.00 67.69 80 ASP A CA 1
ATOM 599 C C . ASP A 1 80 ? 8.026 0.976 -9.645 1.00 67.69 80 ASP A C 1
ATOM 601 O O . ASP A 1 80 ? 8.899 0.368 -10.274 1.00 67.69 80 ASP A O 1
ATOM 605 N N . TYR A 1 81 ? 8.213 1.334 -8.370 1.00 72.44 81 TYR A N 1
ATOM 606 C CA . TYR A 1 81 ? 9.384 1.013 -7.549 1.00 72.44 81 TYR A CA 1
ATOM 607 C C . TYR A 1 81 ? 8.991 0.477 -6.176 1.00 72.44 81 TYR A C 1
ATOM 609 O O . TYR A 1 81 ? 8.071 0.967 -5.524 1.00 72.44 81 TYR A O 1
ATOM 617 N N . VAL A 1 82 ? 9.787 -0.465 -5.681 1.00 74.12 82 VAL A N 1
ATOM 618 C CA . VAL A 1 82 ? 9.697 -1.021 -4.331 1.00 74.12 82 VAL A CA 1
ATOM 619 C C . VAL A 1 82 ? 11.054 -0.916 -3.657 1.00 74.12 82 VAL A C 1
ATOM 621 O O . VAL A 1 82 ? 12.059 -1.419 -4.164 1.00 74.12 82 VAL A O 1
ATOM 624 N N . THR A 1 83 ? 11.100 -0.278 -2.492 1.00 75.44 83 THR A N 1
ATOM 625 C CA . THR A 1 83 ? 12.323 -0.189 -1.694 1.00 75.44 83 THR A CA 1
ATOM 626 C C . THR A 1 83 ? 12.493 -1.430 -0.815 1.00 75.44 83 THR A C 1
ATOM 628 O O . THR A 1 83 ? 11.550 -1.971 -0.244 1.00 75.44 83 THR A O 1
ATOM 631 N N . LYS A 1 84 ? 13.724 -1.926 -0.713 1.00 74.25 84 LYS A N 1
ATOM 632 C CA . LYS A 1 84 ? 14.128 -2.997 0.195 1.00 74.25 84 LYS A CA 1
ATOM 633 C C . LYS A 1 84 ? 14.479 -2.377 1.552 1.00 74.25 84 LYS A C 1
ATOM 635 O O . LYS A 1 84 ? 15.238 -1.409 1.574 1.00 74.25 84 LYS A O 1
ATOM 640 N N . PRO A 1 85 ? 14.023 -2.962 2.675 1.00 70.56 85 PRO A N 1
ATOM 641 C CA . PRO A 1 85 ? 13.265 -4.215 2.773 1.00 70.56 85 PRO A CA 1
ATOM 642 C C . PRO A 1 85 ? 11.752 -4.035 2.531 1.00 70.56 85 PRO A C 1
ATOM 644 O O . PRO A 1 85 ? 11.121 -3.196 3.164 1.00 70.56 85 PRO A O 1
ATOM 647 N N . PHE A 1 86 ? 11.149 -4.897 1.703 1.00 66.88 86 PHE A N 1
ATOM 648 C CA . PHE A 1 86 ? 9.708 -4.884 1.394 1.00 66.88 86 PHE A CA 1
ATOM 649 C C . PHE A 1 86 ? 8.936 -6.033 2.059 1.00 66.88 86 PHE A C 1
ATOM 651 O O . PHE A 1 86 ? 9.518 -7.039 2.474 1.00 66.88 86 PHE A O 1
ATOM 658 N N . SER A 1 87 ? 7.607 -5.904 2.185 1.00 63.56 87 SER A N 1
ATOM 659 C CA . SER A 1 87 ? 6.738 -7.059 2.482 1.00 63.56 87 SER A CA 1
ATOM 660 C C . SER A 1 87 ? 6.320 -7.776 1.196 1.00 63.56 87 SER A C 1
ATOM 662 O O . SER A 1 87 ? 6.279 -7.185 0.120 1.00 63.56 87 SER A O 1
ATOM 664 N N . LEU A 1 88 ? 5.968 -9.061 1.301 1.00 64.81 88 LEU A N 1
ATOM 665 C CA . LEU A 1 88 ? 5.343 -9.769 0.183 1.00 64.81 88 LEU A CA 1
ATOM 666 C C . LEU A 1 88 ? 4.032 -9.091 -0.236 1.00 64.81 88 LEU A C 1
ATOM 668 O O . LEU A 1 88 ? 3.768 -8.955 -1.423 1.00 64.81 88 LEU A O 1
ATOM 672 N N . GLU A 1 89 ? 3.215 -8.693 0.736 1.00 58.16 89 GLU A N 1
ATOM 673 C CA . GLU A 1 89 ? 1.906 -8.076 0.505 1.00 58.16 89 GLU A CA 1
ATOM 674 C C . GLU A 1 89 ? 2.032 -6.771 -0.283 1.00 58.16 89 GLU A C 1
ATOM 676 O O . GLU A 1 89 ? 1.234 -6.526 -1.183 1.00 58.16 89 GLU A O 1
ATOM 681 N N . GLU A 1 90 ? 3.071 -5.979 -0.003 1.00 67.19 90 GLU A N 1
ATOM 682 C CA . GLU A 1 90 ? 3.395 -4.763 -0.745 1.00 67.19 90 GLU A CA 1
ATOM 683 C C . GLU A 1 90 ? 3.731 -5.079 -2.204 1.00 67.19 90 GLU A C 1
ATOM 685 O O . GLU A 1 90 ? 3.139 -4.498 -3.112 1.00 67.19 90 GLU A O 1
ATOM 690 N N . VAL A 1 91 ? 4.628 -6.041 -2.440 1.00 72.75 91 VAL A N 1
ATOM 691 C CA . VAL A 1 91 ? 4.993 -6.457 -3.802 1.00 72.75 91 VAL A CA 1
ATOM 692 C C . VAL A 1 91 ? 3.769 -6.986 -4.552 1.00 72.75 91 VAL A C 1
ATOM 694 O O . VAL A 1 91 ? 3.554 -6.627 -5.704 1.00 72.75 91 VAL A O 1
ATOM 697 N N . VAL A 1 92 ? 2.927 -7.794 -3.905 1.00 72.44 92 VAL A N 1
ATOM 698 C CA . VAL A 1 92 ? 1.701 -8.337 -4.511 1.00 72.44 92 VAL A CA 1
ATOM 699 C C . VAL A 1 92 ? 0.711 -7.231 -4.866 1.00 72.44 92 VAL A C 1
ATOM 701 O O . VAL A 1 92 ? 0.132 -7.269 -5.951 1.00 72.44 92 VAL A O 1
ATOM 704 N N . ALA A 1 93 ? 0.512 -6.253 -3.981 1.00 65.00 93 ALA A N 1
ATOM 705 C CA . ALA A 1 93 ? -0.381 -5.128 -4.237 1.00 65.00 93 ALA A CA 1
ATOM 706 C C . ALA A 1 93 ? 0.089 -4.300 -5.443 1.00 65.00 93 ALA A C 1
ATOM 708 O O . ALA A 1 93 ? -0.711 -4.012 -6.331 1.00 65.00 93 ALA A O 1
ATOM 709 N N . ARG A 1 94 ? 1.391 -4.001 -5.522 1.00 75.31 94 ARG A N 1
ATOM 710 C CA . ARG A 1 94 ? 1.978 -3.225 -6.625 1.00 75.31 94 ARG A CA 1
ATOM 711 C C . ARG A 1 94 ? 1.953 -3.971 -7.954 1.00 75.31 94 ARG A C 1
ATOM 713 O O . ARG A 1 94 ? 1.535 -3.404 -8.956 1.00 75.31 94 ARG A O 1
ATOM 720 N N . VAL A 1 95 ? 2.286 -5.265 -7.953 1.00 80.31 95 VAL A N 1
ATOM 721 C CA . VAL A 1 95 ? 2.173 -6.129 -9.144 1.00 80.31 95 VAL A CA 1
ATOM 722 C C . VAL A 1 95 ? 0.746 -6.115 -9.697 1.00 80.31 95 VAL A C 1
ATOM 724 O O . VAL A 1 95 ? 0.559 -5.955 -10.899 1.00 80.31 95 VAL A O 1
ATOM 727 N N . ARG A 1 96 ? -0.277 -6.223 -8.835 1.00 74.25 96 ARG A N 1
ATOM 728 C CA . ARG A 1 96 ? -1.685 -6.148 -9.268 1.00 74.25 96 ARG A CA 1
ATOM 729 C C . ARG A 1 96 ? -2.043 -4.784 -9.849 1.00 74.25 96 ARG A C 1
ATOM 731 O O . ARG A 1 96 ? -2.713 -4.737 -10.876 1.00 74.25 96 ARG A O 1
ATOM 738 N N . ALA A 1 97 ? -1.618 -3.704 -9.197 1.00 65.50 97 ALA A N 1
ATOM 739 C CA . ALA A 1 97 ? -1.911 -2.346 -9.642 1.00 65.50 97 ALA A CA 1
ATOM 740 C C . ALA A 1 97 ? -1.299 -2.050 -11.019 1.00 65.50 97 ALA A C 1
ATOM 742 O O . ALA A 1 97 ? -1.968 -1.483 -11.879 1.00 65.50 97 ALA A O 1
ATOM 743 N N . VAL A 1 98 ? -0.055 -2.480 -11.245 1.00 72.19 98 VAL A N 1
ATOM 744 C CA . VAL A 1 98 ? 0.650 -2.283 -12.516 1.00 72.19 98 VAL A CA 1
ATOM 745 C C . VAL A 1 98 ? 0.017 -3.107 -13.641 1.00 72.19 98 VAL A C 1
ATOM 747 O O . VAL A 1 98 ? -0.363 -2.537 -14.659 1.00 72.19 98 VAL A O 1
ATOM 750 N N . LEU A 1 99 ? -0.212 -4.411 -13.436 1.00 75.44 99 LEU A N 1
ATOM 751 C CA . LEU A 1 99 ? -0.852 -5.270 -14.447 1.00 75.44 99 LEU A CA 1
ATOM 752 C C . LEU A 1 99 ? -2.242 -4.763 -14.860 1.00 75.44 99 LEU A C 1
ATOM 754 O O . LEU A 1 99 ? -2.624 -4.851 -16.025 1.00 75.44 99 LEU A O 1
ATOM 758 N N . LEU A 1 100 ? -2.999 -4.194 -13.919 1.00 66.12 100 LEU A N 1
ATOM 759 C CA . LEU A 1 100 ? -4.313 -3.625 -14.206 1.00 66.12 100 LEU A CA 1
ATOM 760 C C . LEU A 1 100 ? -4.239 -2.408 -15.143 1.00 66.12 100 LEU A C 1
ATOM 762 O O . LEU A 1 100 ? -5.130 -2.230 -15.971 1.00 66.12 100 LEU A O 1
ATOM 766 N N . ARG A 1 101 ? -3.179 -1.595 -15.036 1.00 60.50 101 ARG A N 1
ATOM 767 C CA . ARG A 1 101 ? -2.948 -0.419 -15.893 1.00 60.50 101 ARG A CA 1
ATOM 768 C C . ARG A 1 101 ? -2.453 -0.818 -17.288 1.00 60.50 101 ARG A C 1
ATOM 770 O O . ARG A 1 101 ? -2.891 -0.227 -18.270 1.00 60.50 101 ARG A O 1
ATOM 777 N N . SER A 1 102 ? -1.607 -1.844 -17.392 1.00 59.56 102 SER A N 1
ATOM 778 C CA . SER A 1 102 ? -1.007 -2.278 -18.665 1.00 59.56 102 SER A CA 1
ATOM 779 C C . SER A 1 102 ? -1.991 -2.968 -19.621 1.00 59.56 102 SER A C 1
ATOM 781 O O . SER A 1 102 ? -1.812 -2.902 -20.833 1.00 59.56 102 SER A O 1
ATOM 783 N N . HIS A 1 103 ? -3.075 -3.574 -19.123 1.00 57.03 103 HIS A N 1
ATOM 784 C CA . HIS A 1 103 ? -4.085 -4.240 -19.966 1.00 57.03 103 HIS A CA 1
ATOM 785 C C . HIS A 1 103 ? -5.160 -3.307 -20.566 1.00 57.03 103 HIS A C 1
ATOM 787 O O . HIS A 1 103 ? -6.199 -3.792 -21.018 1.00 57.03 103 HIS A O 1
ATOM 793 N N . GLY A 1 104 ? -4.947 -1.985 -20.587 1.00 45.19 104 GLY A N 1
ATOM 794 C CA . GLY A 1 104 ? -5.811 -1.051 -21.326 1.00 45.19 104 GLY A CA 1
ATOM 795 C C . GLY A 1 104 ? -7.276 -1.042 -20.875 1.00 45.19 104 GLY A C 1
ATOM 796 O O . GLY A 1 104 ? -8.170 -0.725 -21.660 1.00 45.19 104 GLY A O 1
ATOM 797 N N . GLN A 1 105 ? -7.551 -1.403 -19.617 1.00 39.59 105 GLN A N 1
ATOM 798 C CA . GLN A 1 105 ? -8.857 -1.138 -19.024 1.00 39.59 105 GLN A CA 1
ATOM 799 C C . GLN A 1 105 ? -8.948 0.365 -18.732 1.00 39.59 105 GLN A C 1
ATOM 801 O O . GLN A 1 105 ? -8.710 0.809 -17.613 1.00 39.59 105 GLN A O 1
ATOM 806 N N . ASP A 1 106 ? -9.283 1.144 -19.767 1.00 38.62 106 ASP A N 1
ATOM 807 C CA . ASP A 1 106 ? -9.619 2.573 -19.709 1.00 38.62 106 ASP A CA 1
ATOM 808 C C . ASP A 1 106 ? -10.971 2.790 -19.008 1.00 38.62 106 ASP A C 1
ATOM 810 O O . ASP A 1 106 ? -11.980 3.217 -19.572 1.00 38.62 106 ASP A O 1
ATOM 814 N N . GLY A 1 107 ? -10.978 2.482 -17.722 1.00 40.59 107 GLY A N 1
ATOM 815 C CA . GLY A 1 107 ? -11.920 2.975 -16.739 1.00 40.59 107 GLY A CA 1
ATOM 816 C C . GLY A 1 107 ? -11.174 2.998 -15.411 1.00 40.59 107 GLY A C 1
ATOM 817 O O . GLY A 1 107 ? -10.488 2.020 -15.115 1.00 40.59 107 GLY A O 1
ATOM 818 N N . PRO A 1 108 ? -11.249 4.077 -14.607 1.00 38.09 108 PRO A N 1
ATOM 819 C CA . PRO A 1 108 ? -10.621 4.067 -13.294 1.00 38.09 108 PRO A CA 1
ATOM 820 C C . PRO A 1 108 ? -11.118 2.815 -12.564 1.00 38.09 108 PRO A C 1
ATOM 822 O O . PRO A 1 108 ? -12.339 2.622 -12.485 1.00 38.09 108 PRO A O 1
ATOM 825 N N . PRO A 1 109 ? -10.232 1.929 -12.079 1.00 42.12 109 PRO A N 1
ATOM 826 C CA . PRO A 1 109 ? -10.701 0.797 -11.316 1.00 42.12 109 PRO A CA 1
ATOM 827 C C . PRO A 1 109 ? -11.465 1.360 -10.125 1.00 42.12 109 PRO A C 1
ATOM 829 O O . PRO A 1 109 ? -10.976 2.229 -9.400 1.00 42.12 109 PRO A O 1
ATOM 832 N N . ALA A 1 110 ? -12.691 0.890 -9.921 1.00 47.94 110 ALA A N 1
ATOM 833 C CA . ALA A 1 110 ? -13.357 1.069 -8.647 1.00 47.94 110 ALA A CA 1
ATOM 834 C C . ALA A 1 110 ? -12.551 0.279 -7.600 1.00 47.94 110 ALA A C 1
ATOM 836 O O . ALA A 1 110 ? -12.857 -0.876 -7.325 1.00 47.94 110 ALA A O 1
ATOM 837 N N . GLY A 1 111 ? -11.470 0.863 -7.076 1.00 54.50 111 GLY A N 1
ATOM 838 C CA . GLY A 1 111 ? -10.639 0.213 -6.067 1.00 54.50 111 GLY A CA 1
ATOM 839 C C . GLY A 1 111 ? -9.164 0.594 -6.083 1.00 54.50 111 GLY A C 1
ATOM 840 O O . GLY A 1 111 ? -8.332 -0.231 -6.427 1.00 54.50 111 GLY A O 1
ATOM 841 N N . ASN A 1 112 ? -8.837 1.790 -5.601 1.00 65.69 112 ASN A N 1
ATOM 842 C CA . ASN A 1 112 ? -7.824 1.920 -4.543 1.00 65.69 112 ASN A CA 1
ATOM 843 C C . ASN A 1 112 ? -8.121 3.104 -3.604 1.00 65.69 112 ASN A C 1
ATOM 845 O O . ASN A 1 112 ? -7.270 3.574 -2.858 1.00 65.69 112 ASN A O 1
ATOM 849 N N . VAL A 1 113 ? -9.370 3.581 -3.622 1.00 73.06 113 VAL A N 1
ATOM 850 C CA . VAL A 1 113 ? -9.848 4.648 -2.751 1.00 73.06 113 VAL A CA 1
ATOM 851 C C . VAL A 1 113 ? -10.735 4.024 -1.681 1.00 73.06 113 VAL A C 1
ATOM 853 O O . VAL A 1 113 ? -11.809 3.498 -1.973 1.00 73.06 113 VAL A O 1
ATOM 856 N N . LEU A 1 114 ? -10.282 4.057 -0.433 1.00 83.00 114 LEU A N 1
ATOM 857 C CA . LEU A 1 114 ? -11.053 3.625 0.723 1.00 83.00 114 LEU A CA 1
ATOM 858 C C . LEU A 1 114 ? -11.813 4.816 1.299 1.00 83.00 114 LEU A C 1
ATOM 860 O O . LEU A 1 114 ? -11.216 5.818 1.694 1.00 83.00 114 LEU A O 1
ATOM 864 N N . THR A 1 115 ? -13.134 4.696 1.391 1.00 87.12 115 THR A N 1
ATOM 865 C CA . THR A 1 115 ? -13.994 5.774 1.892 1.00 87.12 115 THR A CA 1
ATOM 866 C C . THR A 1 115 ? -14.782 5.348 3.121 1.00 87.12 115 THR A C 1
ATOM 868 O O . THR A 1 115 ? -15.363 4.263 3.143 1.00 87.12 115 THR A O 1
ATOM 871 N N . PHE A 1 116 ? -14.886 6.228 4.115 1.00 90.94 116 PHE A N 1
ATOM 872 C CA . PHE A 1 116 ? -15.795 6.057 5.246 1.00 90.94 116 PHE A CA 1
ATOM 873 C C . PHE A 1 116 ? -16.357 7.405 5.710 1.00 90.94 116 PHE A C 1
ATOM 875 O O . PHE A 1 116 ? -15.658 8.219 6.315 1.00 90.94 116 PHE A O 1
ATOM 882 N N . GLY A 1 117 ? -17.644 7.644 5.442 1.00 88.50 117 GLY A N 1
ATOM 883 C CA . GLY A 1 117 ? -18.235 8.971 5.618 1.00 88.50 117 GLY A CA 1
ATOM 884 C C . GLY A 1 117 ? -17.515 9.992 4.736 1.00 88.50 117 GLY A C 1
ATOM 885 O O . GLY A 1 117 ? -17.359 9.781 3.542 1.00 88.50 117 GLY A O 1
ATOM 886 N N . ASP A 1 118 ? -17.043 11.074 5.342 1.00 90.00 118 ASP A N 1
ATOM 887 C CA . ASP A 1 118 ? -16.238 12.129 4.720 1.00 90.00 118 ASP A CA 1
ATOM 888 C C . ASP A 1 118 ? -14.718 11.853 4.748 1.00 90.00 118 ASP A C 1
ATOM 890 O O . ASP A 1 118 ? -13.929 12.729 4.411 1.00 90.00 118 ASP A O 1
ATOM 894 N N . LEU A 1 119 ? -14.277 10.671 5.194 1.00 93.00 119 LEU A N 1
ATOM 895 C CA . LEU A 1 119 ? -12.876 10.246 5.119 1.00 93.00 119 LEU A CA 1
ATOM 896 C C . LEU A 1 119 ? -12.630 9.517 3.799 1.00 93.00 119 LEU A C 1
ATOM 898 O O . LEU A 1 119 ? -13.358 8.577 3.478 1.00 93.00 119 LEU A O 1
ATOM 902 N N . VAL A 1 120 ? -11.579 9.910 3.089 1.00 88.50 120 VAL A N 1
ATOM 903 C CA . VAL A 1 120 ? -11.143 9.314 1.826 1.00 88.50 120 VAL A CA 1
ATOM 904 C C . VAL A 1 120 ? -9.644 9.050 1.919 1.00 88.50 120 VAL A C 1
ATOM 906 O O . VAL A 1 120 ? -8.881 9.946 2.269 1.00 88.50 120 VAL A O 1
ATOM 909 N N . LEU A 1 121 ? -9.223 7.828 1.621 1.00 88.12 121 LEU A N 1
ATOM 910 C CA . LEU A 1 121 ? -7.823 7.437 1.498 1.00 88.12 121 LEU A CA 1
ATOM 911 C C . LEU A 1 121 ? -7.618 6.902 0.091 1.00 88.12 121 LEU A C 1
ATOM 913 O O . LEU A 1 121 ? -8.219 5.897 -0.265 1.00 88.12 121 LEU A O 1
ATOM 917 N N . ASP A 1 122 ? -6.788 7.580 -0.684 1.00 79.06 122 ASP A N 1
ATOM 918 C CA . ASP A 1 122 ? -6.319 7.139 -1.987 1.00 79.06 122 ASP A CA 1
ATOM 919 C C . ASP A 1 122 ? -4.997 6.385 -1.799 1.00 79.06 122 ASP A C 1
ATOM 921 O O . ASP A 1 122 ? -3.995 6.939 -1.332 1.00 79.06 122 ASP A O 1
ATOM 925 N N . ASP A 1 123 ? -5.028 5.088 -2.082 1.00 70.56 123 ASP A N 1
ATOM 926 C CA . ASP A 1 123 ? -3.905 4.174 -1.890 1.00 70.56 123 ASP A CA 1
ATOM 927 C C . ASP A 1 123 ? -2.895 4.226 -3.037 1.00 70.56 123 ASP A C 1
ATOM 929 O O . ASP A 1 123 ? -1.715 3.955 -2.824 1.00 70.56 123 ASP A O 1
ATOM 933 N N . ASP A 1 124 ? -3.305 4.710 -4.209 1.00 63.94 124 ASP A N 1
ATOM 934 C CA . ASP A 1 124 ? -2.387 4.964 -5.318 1.00 63.94 124 ASP A CA 1
ATOM 935 C C . ASP A 1 124 ? -1.585 6.246 -5.071 1.00 63.94 124 ASP A C 1
ATOM 937 O O . ASP A 1 124 ? -0.368 6.281 -5.258 1.00 63.94 124 ASP A O 1
ATOM 941 N N . GLN A 1 125 ? -2.254 7.300 -4.600 1.00 60.53 125 GLN A N 1
ATOM 942 C CA . GLN A 1 125 ? -1.635 8.605 -4.363 1.00 60.53 125 GLN A CA 1
ATOM 943 C C . GLN A 1 125 ? -1.013 8.752 -2.970 1.00 60.53 125 GLN A C 1
ATOM 945 O O . GLN A 1 125 ? -0.386 9.775 -2.695 1.00 60.53 125 GLN A O 1
ATOM 950 N N . HIS A 1 126 ? -1.196 7.768 -2.079 1.00 63.22 126 HIS A N 1
ATOM 951 C CA . HIS A 1 126 ? -0.878 7.888 -0.649 1.00 63.22 126 HIS A CA 1
ATOM 952 C C . HIS A 1 126 ? -1.473 9.165 -0.025 1.00 63.22 126 HIS A C 1
ATOM 954 O O . HIS A 1 126 ? -0.884 9.791 0.859 1.00 63.22 126 HIS A O 1
ATOM 960 N N . LEU A 1 127 ? -2.659 9.557 -0.493 1.00 74.38 127 LEU A N 1
ATOM 961 C CA . LEU A 1 127 ? -3.326 10.786 -0.091 1.00 74.38 127 LEU A CA 1
ATOM 962 C C . LEU A 1 127 ? -4.489 10.458 0.837 1.00 74.38 127 LEU A C 1
ATOM 964 O O . LEU A 1 127 ? -5.305 9.585 0.558 1.00 74.38 127 LEU A O 1
ATOM 968 N N . VAL A 1 128 ? -4.603 11.194 1.938 1.00 84.06 128 VAL A N 1
ATOM 969 C CA . VAL A 1 128 ? -5.740 11.089 2.853 1.00 84.06 128 VAL A CA 1
ATOM 970 C C . VAL A 1 128 ? -6.420 12.441 2.923 1.00 84.06 128 VAL A C 1
ATOM 972 O O . VAL A 1 128 ? -5.770 13.459 3.150 1.00 84.06 128 VAL A O 1
ATOM 975 N N . THR A 1 129 ? -7.738 12.458 2.755 1.00 85.06 129 THR A N 1
ATOM 976 C CA . THR A 1 129 ? -8.554 13.658 2.927 1.00 85.06 129 THR A CA 1
ATOM 977 C C . THR A 1 129 ? -9.719 13.403 3.875 1.00 85.06 129 THR A C 1
ATOM 979 O O . THR A 1 129 ? -10.276 12.308 3.953 1.00 85.06 129 THR A O 1
ATOM 982 N N . ARG A 1 130 ? -10.090 14.437 4.628 1.00 90.44 130 ARG A N 1
ATOM 983 C CA . ARG A 1 130 ? -11.205 14.452 5.574 1.00 90.44 130 ARG A CA 1
ATOM 984 C C . ARG A 1 130 ? -12.088 15.652 5.255 1.00 90.44 130 ARG A C 1
ATOM 986 O O . ARG A 1 130 ? -11.623 16.785 5.336 1.00 90.44 130 ARG A O 1
ATOM 993 N N . GLY A 1 131 ? -13.321 15.417 4.813 1.00 86.19 131 GLY A N 1
ATOM 994 C CA . GLY A 1 131 ? -14.212 16.479 4.338 1.00 86.19 131 GLY A CA 1
ATOM 995 C C . GLY A 1 131 ? -13.601 17.303 3.199 1.00 86.19 131 GLY A C 1
ATOM 996 O O . GLY A 1 131 ? -13.821 18.507 3.133 1.00 86.19 131 GLY A O 1
ATOM 997 N N . GLY A 1 132 ? -12.763 16.682 2.360 1.00 82.94 132 GLY A N 1
ATOM 998 C CA . GLY A 1 132 ? -12.002 17.358 1.303 1.00 82.94 132 GLY A CA 1
ATOM 999 C C . GLY A 1 132 ? -10.725 18.075 1.765 1.00 82.94 132 GLY A C 1
ATOM 1000 O O . GLY A 1 132 ? -9.986 18.577 0.925 1.00 82.94 132 GLY A O 1
ATOM 1001 N N . THR A 1 133 ? -10.421 18.102 3.066 1.00 81.75 133 THR A N 1
ATOM 1002 C CA . THR A 1 133 ? -9.178 18.688 3.596 1.00 81.75 133 THR A CA 1
ATOM 1003 C C . THR A 1 133 ? -8.076 17.627 3.653 1.00 81.75 133 THR A C 1
ATOM 1005 O O . THR A 1 133 ? -8.308 16.582 4.265 1.00 81.75 133 THR A O 1
ATOM 1008 N N . PRO A 1 134 ? -6.888 17.852 3.064 1.00 80.56 134 PRO A N 1
ATOM 1009 C CA . PRO A 1 134 ? -5.757 16.933 3.184 1.00 80.56 134 PRO A CA 1
ATOM 1010 C C . PRO A 1 134 ? -5.335 16.710 4.640 1.00 80.56 134 PRO A C 1
ATOM 1012 O O . PRO A 1 134 ? -5.321 17.643 5.444 1.00 80.56 134 PRO A O 1
ATOM 1015 N N . VAL A 1 135 ? -4.986 15.469 4.978 1.00 84.12 135 VAL A N 1
ATOM 1016 C CA . VAL A 1 135 ? -4.487 15.080 6.299 1.00 84.12 135 VAL A CA 1
ATOM 1017 C C . VAL A 1 135 ? -3.138 14.390 6.142 1.00 84.12 135 VAL A C 1
ATOM 1019 O O . VAL A 1 135 ? -3.064 13.254 5.680 1.00 84.12 135 VAL A O 1
ATOM 1022 N N . ASP A 1 136 ? -2.076 15.055 6.593 1.00 76.94 136 ASP A N 1
ATOM 1023 C CA . ASP A 1 136 ? -0.721 14.512 6.517 1.00 76.94 136 ASP A CA 1
ATOM 1024 C C . ASP A 1 136 ? -0.490 13.428 7.574 1.00 76.94 136 ASP A C 1
ATOM 1026 O O . ASP A 1 136 ? -0.436 13.694 8.783 1.00 76.94 136 ASP A O 1
ATOM 1030 N N . LEU A 1 137 ? -0.304 12.190 7.125 1.00 74.75 137 LEU A N 1
ATOM 1031 C CA . LEU A 1 137 ? -0.007 11.040 7.975 1.00 74.75 137 LEU A CA 1
ATOM 1032 C C . LEU A 1 137 ? 1.423 10.549 7.742 1.00 74.75 137 LEU A C 1
ATOM 1034 O O . LEU A 1 137 ? 1.923 10.524 6.623 1.00 74.75 137 LEU A O 1
ATOM 1038 N N . SER A 1 138 ? 2.079 10.129 8.819 1.00 69.31 138 SER A N 1
ATOM 1039 C CA . SER A 1 138 ? 3.294 9.317 8.736 1.00 69.31 138 SER A CA 1
ATOM 1040 C C . SER A 1 138 ? 2.966 7.924 8.173 1.00 69.31 138 SER A C 1
ATOM 1042 O O . SER A 1 138 ? 1.812 7.492 8.265 1.00 69.31 138 SER A O 1
ATOM 1044 N N . PRO A 1 139 ? 3.955 7.168 7.663 1.00 70.88 139 PRO A N 1
ATOM 1045 C CA . PRO A 1 139 ? 3.714 5.848 7.069 1.00 70.88 139 PRO A CA 1
ATOM 1046 C C . PRO A 1 139 ? 2.960 4.879 7.992 1.00 70.88 139 PRO A C 1
ATOM 1048 O O . PRO A 1 139 ? 2.056 4.166 7.565 1.00 70.88 139 PRO A O 1
ATOM 1051 N N . THR A 1 140 ? 3.277 4.889 9.287 1.00 69.25 140 THR A N 1
ATOM 1052 C CA . THR A 1 140 ? 2.632 4.013 10.271 1.00 69.25 140 THR A CA 1
ATOM 1053 C C . THR A 1 140 ? 1.215 4.473 10.633 1.00 69.25 140 THR A C 1
ATOM 1055 O O . THR A 1 140 ? 0.322 3.645 10.805 1.00 69.25 140 THR A O 1
ATOM 1058 N N . GLU A 1 141 ? 0.967 5.785 10.713 1.00 79.62 141 GLU A N 1
ATOM 1059 C CA . GLU A 1 141 ? -0.393 6.321 10.89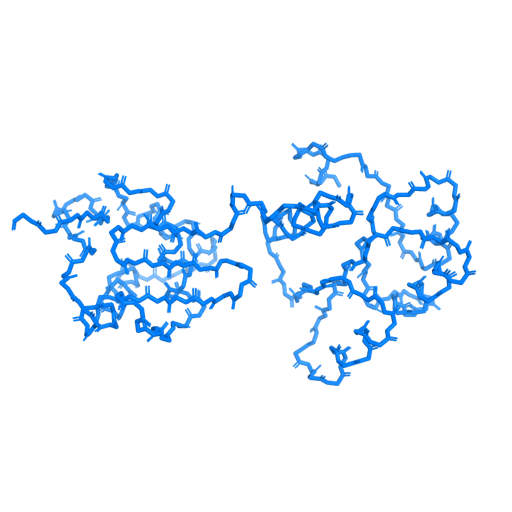6 1.00 79.62 141 GLU A CA 1
ATOM 1060 C C . GLU A 1 141 ? -1.276 6.018 9.679 1.00 79.62 141 GLU A C 1
ATOM 1062 O O . GLU A 1 141 ? -2.452 5.688 9.840 1.00 79.62 141 GLU A O 1
ATOM 1067 N N . TYR A 1 142 ? -0.703 6.094 8.476 1.00 82.50 142 TYR A N 1
ATOM 1068 C CA . TYR A 1 142 ? -1.359 5.736 7.225 1.00 82.50 142 TYR A CA 1
ATOM 1069 C C . TYR A 1 142 ? -1.730 4.251 7.189 1.00 82.50 142 TYR A C 1
ATOM 1071 O O . TYR A 1 142 ? -2.890 3.915 6.961 1.00 82.50 142 TYR A O 1
ATOM 1079 N N . ALA A 1 143 ? -0.781 3.361 7.495 1.00 78.75 143 ALA A N 1
ATOM 1080 C CA . ALA A 1 143 ? -1.025 1.921 7.548 1.00 78.75 143 ALA A CA 1
ATOM 1081 C C . ALA A 1 143 ? -2.111 1.559 8.579 1.00 78.75 143 ALA A C 1
ATOM 1083 O O . ALA A 1 143 ? -3.022 0.784 8.281 1.00 78.75 143 ALA A O 1
ATOM 1084 N N . LEU A 1 144 ? -2.082 2.189 9.760 1.00 87.62 144 LEU A N 1
ATOM 1085 C CA . LEU A 1 144 ? -3.134 2.050 10.768 1.00 87.62 144 LEU A CA 1
ATOM 1086 C C . LEU A 1 144 ? -4.502 2.501 10.238 1.00 87.62 144 LEU A C 1
ATOM 1088 O O . LEU A 1 144 ? -5.502 1.808 10.436 1.00 87.62 144 LEU A O 1
ATOM 1092 N N . LEU A 1 145 ? -4.563 3.654 9.568 1.00 93.62 145 LEU A N 1
ATOM 1093 C CA . LEU A 1 145 ? -5.805 4.177 9.007 1.00 93.62 145 LEU A CA 1
ATOM 1094 C C . LEU A 1 145 ? -6.359 3.276 7.901 1.00 93.62 145 LEU A C 1
ATOM 1096 O O . LEU A 1 145 ? -7.553 2.978 7.904 1.00 93.62 145 LEU A O 1
ATOM 1100 N N . ARG A 1 146 ? -5.500 2.811 6.992 1.00 88.06 146 ARG A N 1
ATOM 1101 C CA . ARG A 1 146 ? -5.854 1.868 5.928 1.00 88.06 146 ARG A CA 1
ATOM 1102 C C . ARG A 1 146 ? -6.435 0.581 6.510 1.00 88.06 146 ARG A C 1
ATOM 1104 O O . ARG A 1 146 ? -7.502 0.151 6.078 1.00 88.06 146 ARG A O 1
ATOM 1111 N N . TYR A 1 147 ? -5.805 0.023 7.545 1.00 89.56 147 TYR A N 1
ATOM 1112 C CA . TYR A 1 147 ? -6.297 -1.188 8.205 1.00 89.56 147 TYR A CA 1
ATOM 1113 C C . TYR A 1 147 ? -7.674 -0.990 8.864 1.00 89.56 147 TYR A C 1
ATOM 1115 O O . TYR A 1 147 ? -8.558 -1.844 8.752 1.00 89.56 147 TYR A O 1
ATOM 1123 N N . LEU A 1 148 ? -7.896 0.167 9.500 1.00 94.44 148 LEU A N 1
ATOM 1124 C CA . LEU A 1 148 ? -9.202 0.548 10.050 1.00 94.44 148 LEU A CA 1
ATOM 1125 C C . LEU A 1 148 ? -10.263 0.727 8.947 1.00 94.44 148 LEU A C 1
ATOM 1127 O O . LEU A 1 148 ? -11.399 0.286 9.120 1.00 94.44 148 LEU A O 1
ATOM 1131 N N . LEU A 1 149 ? -9.902 1.344 7.819 1.00 92.44 149 LEU A N 1
ATOM 1132 C CA . LEU A 1 149 ? -10.784 1.586 6.670 1.00 92.44 149 LEU A CA 1
ATOM 1133 C C . LEU A 1 149 ? -11.163 0.312 5.907 1.00 92.44 149 LEU A C 1
ATOM 1135 O O . LEU A 1 149 ? -12.247 0.250 5.337 1.00 92.44 149 LEU A O 1
ATOM 1139 N N . GLN A 1 150 ? -10.313 -0.713 5.931 1.00 87.50 150 GLN A N 1
ATOM 1140 C CA . GLN A 1 150 ? -10.628 -2.046 5.408 1.00 87.50 150 GLN A CA 1
ATOM 1141 C C . GLN A 1 150 ? -11.585 -2.830 6.324 1.00 87.50 150 GLN A C 1
ATOM 1143 O O . GLN A 1 150 ? -12.180 -3.817 5.899 1.00 87.50 150 GLN A O 1
ATOM 1148 N N . ASN A 1 151 ? -11.750 -2.398 7.581 1.00 88.62 151 ASN A N 1
ATOM 1149 C CA . ASN A 1 151 ? -12.553 -3.075 8.602 1.00 88.62 151 ASN A CA 1
ATOM 1150 C C . ASN A 1 151 ? -13.589 -2.132 9.266 1.00 88.62 151 ASN A C 1
ATOM 1152 O O . ASN A 1 151 ? -13.653 -2.060 10.500 1.00 88.62 151 ASN A O 1
ATOM 1156 N N . PRO A 1 152 ? -14.426 -1.403 8.498 1.00 90.56 152 PRO A N 1
ATOM 1157 C CA . PRO A 1 152 ? -15.364 -0.441 9.066 1.00 90.56 152 PRO A CA 1
ATOM 1158 C C . PRO A 1 152 ? -16.417 -1.144 9.932 1.00 90.56 152 PRO A C 1
ATOM 1160 O O . PRO A 1 152 ? -16.929 -2.209 9.593 1.00 90.56 152 PRO A O 1
ATOM 1163 N N . GLY A 1 153 ? -16.735 -0.563 11.088 1.00 91.38 153 GLY A N 1
ATOM 1164 C CA . GLY A 1 153 ? -17.694 -1.119 12.048 1.00 91.38 153 GLY A CA 1
ATOM 1165 C C . GLY A 1 153 ? -17.214 -2.356 12.821 1.00 91.38 153 GLY A C 1
ATOM 1166 O O . GLY A 1 153 ? -17.829 -2.704 13.831 1.00 91.38 153 GLY A O 1
ATOM 1167 N N . ARG A 1 154 ? -16.104 -2.990 12.423 1.00 93.12 154 ARG A N 1
ATOM 1168 C CA . ARG A 1 154 ? -15.511 -4.128 13.132 1.00 93.12 154 ARG A CA 1
ATOM 1169 C C . ARG A 1 154 ? -14.598 -3.642 14.257 1.00 93.12 154 ARG A C 1
ATOM 1171 O O . ARG A 1 154 ? -13.796 -2.730 14.078 1.00 93.12 154 ARG A O 1
ATOM 1178 N N . VAL A 1 155 ? -14.702 -4.276 15.424 1.00 96.50 155 VAL A N 1
ATOM 1179 C CA . VAL A 1 155 ? -13.774 -4.027 16.535 1.00 96.50 155 VAL A CA 1
ATOM 1180 C C . VAL A 1 155 ? -12.483 -4.799 16.281 1.00 96.50 155 VAL A C 1
ATOM 1182 O O . VAL A 1 155 ? -12.505 -6.026 16.198 1.00 96.50 155 VAL A O 1
ATOM 1185 N N . LEU A 1 156 ? -11.376 -4.072 16.160 1.00 95.19 156 LEU A N 1
ATOM 1186 C CA . LEU A 1 156 ? -10.030 -4.598 15.977 1.00 95.19 156 LEU A CA 1
ATOM 1187 C C . LEU A 1 156 ? -9.267 -4.529 17.300 1.00 95.19 156 LEU A C 1
ATOM 1189 O O . LEU A 1 156 ? -9.162 -3.462 17.913 1.00 95.19 156 LEU A O 1
ATOM 1193 N N . SER A 1 157 ? -8.747 -5.669 17.750 1.00 93.31 157 SER A N 1
ATOM 1194 C CA . SER A 1 157 ? -7.968 -5.749 18.983 1.00 93.31 157 SER A CA 1
ATOM 1195 C C . SER A 1 157 ? -6.587 -5.120 18.819 1.00 93.31 157 SER A C 1
ATOM 1197 O O . SER A 1 157 ? -6.071 -4.988 17.709 1.00 93.31 157 SER A O 1
ATOM 1199 N N . LYS A 1 158 ? -5.953 -4.754 19.940 1.00 88.00 158 LYS A N 1
ATOM 1200 C CA . LYS A 1 158 ? -4.574 -4.239 19.920 1.00 88.00 158 LYS A CA 1
ATOM 1201 C C . LYS A 1 158 ? -3.613 -5.233 19.279 1.00 88.00 158 LYS A C 1
ATOM 1203 O O . LYS A 1 158 ? -2.778 -4.818 18.495 1.00 88.00 158 LYS A O 1
ATOM 1208 N N . ALA A 1 159 ? -3.771 -6.523 19.576 1.00 84.19 159 ALA A N 1
ATOM 1209 C CA . ALA A 1 159 ? -2.944 -7.577 19.000 1.00 84.19 159 ALA A CA 1
ATOM 1210 C C . ALA A 1 159 ? -3.136 -7.687 17.480 1.00 84.19 159 ALA A C 1
ATOM 1212 O O . ALA A 1 159 ? -2.153 -7.789 16.765 1.00 84.19 159 ALA A O 1
ATOM 1213 N N . GLN A 1 160 ? -4.376 -7.593 16.981 1.00 86.12 160 GLN A N 1
ATOM 1214 C CA . GLN A 1 160 ? -4.653 -7.613 15.537 1.00 86.12 160 GLN A CA 1
ATOM 1215 C C . GLN A 1 160 ? -4.053 -6.403 14.821 1.00 86.12 160 GLN A C 1
ATOM 1217 O O . GLN A 1 160 ? -3.446 -6.547 13.766 1.00 86.12 160 GLN A O 1
ATOM 1222 N N . ILE A 1 161 ? -4.218 -5.215 15.406 1.00 85.56 161 ILE A N 1
ATOM 1223 C CA . ILE A 1 161 ? -3.644 -3.982 14.865 1.00 85.56 161 ILE A CA 1
ATOM 1224 C C . ILE A 1 161 ? -2.120 -4.052 14.887 1.00 85.56 161 ILE A C 1
ATOM 1226 O O . ILE A 1 161 ? -1.493 -3.686 13.901 1.00 85.56 161 ILE A O 1
ATOM 1230 N N . LEU A 1 162 ? -1.533 -4.527 15.988 1.00 78.06 162 LEU A N 1
ATOM 1231 C CA . LEU A 1 162 ? -0.091 -4.686 16.105 1.00 78.06 162 LEU A CA 1
ATOM 1232 C C . LEU A 1 162 ? 0.422 -5.634 15.021 1.00 78.06 162 LEU A C 1
ATOM 1234 O O . LEU A 1 162 ? 1.254 -5.215 14.243 1.00 78.06 162 LEU A O 1
ATOM 1238 N N . ASP A 1 163 ? -0.144 -6.833 14.906 1.00 75.75 163 ASP A N 1
ATOM 1239 C CA . ASP A 1 163 ? 0.258 -7.857 13.935 1.00 75.75 163 ASP A CA 1
ATOM 1240 C C . ASP A 1 163 ? 0.165 -7.388 12.469 1.00 75.75 163 ASP A C 1
ATOM 1242 O O . ASP A 1 163 ? 1.045 -7.677 11.663 1.00 75.75 163 ASP A O 1
ATOM 1246 N N . HIS A 1 164 ? -0.872 -6.617 12.121 1.00 73.44 164 HIS A N 1
ATOM 1247 C CA . HIS A 1 164 ? -1.082 -6.153 10.742 1.00 73.44 164 HIS A CA 1
ATOM 1248 C C . HIS A 1 164 ? -0.342 -4.858 10.389 1.00 73.44 164 HIS A C 1
ATOM 1250 O O . HIS A 1 164 ? -0.038 -4.630 9.221 1.00 73.44 164 HIS A O 1
ATOM 1256 N N . VAL A 1 165 ? -0.087 -3.977 11.359 1.00 72.56 165 VAL A N 1
ATOM 1257 C CA . VAL A 1 165 ? 0.528 -2.660 11.107 1.00 72.56 165 VAL A CA 1
ATOM 1258 C C . VAL A 1 165 ? 2.017 -2.651 11.486 1.00 72.56 165 VAL A C 1
ATOM 1260 O O . VAL A 1 165 ? 2.795 -1.893 10.908 1.00 72.56 165 VAL A O 1
ATOM 1263 N N . TRP A 1 166 ? 2.441 -3.524 12.405 1.00 66.50 166 TRP A N 1
ATOM 1264 C CA . TRP A 1 166 ? 3.818 -3.688 12.872 1.00 66.50 166 TRP A CA 1
ATOM 1265 C C . TRP A 1 166 ? 4.272 -5.155 12.724 1.00 66.50 166 TRP A C 1
ATOM 1267 O O . TRP A 1 166 ? 3.746 -6.060 13.361 1.00 66.50 166 TRP A O 1
ATOM 1277 N N . LYS A 1 167 ? 5.297 -5.409 11.899 1.00 52.72 167 LYS A N 1
ATOM 1278 C CA . LYS A 1 167 ? 5.855 -6.762 11.700 1.00 52.72 167 LYS A CA 1
ATOM 1279 C C . LYS A 1 167 ? 6.510 -7.316 12.982 1.00 52.72 167 LYS A C 1
ATOM 1281 O O . LYS A 1 167 ? 7.006 -6.562 13.817 1.00 52.72 167 LYS A O 1
ATOM 1286 N N . TYR A 1 168 ? 6.558 -8.646 13.071 1.00 38.09 168 TYR A N 1
ATOM 1287 C CA . TYR A 1 168 ? 6.819 -9.499 14.246 1.00 38.09 168 TYR A CA 1
ATOM 1288 C C . TYR A 1 168 ? 8.185 -9.378 14.979 1.00 38.09 168 TYR A C 1
ATOM 1290 O O . TYR A 1 168 ? 8.486 -10.222 15.815 1.00 38.09 168 TYR A O 1
ATOM 1298 N N . ASP A 1 169 ? 8.988 -8.333 14.755 1.00 38.03 169 ASP A N 1
ATOM 1299 C CA . ASP A 1 169 ? 10.266 -8.115 15.471 1.00 38.03 169 ASP A CA 1
ATOM 1300 C C . ASP A 1 169 ? 10.193 -7.006 16.541 1.00 38.03 169 ASP A C 1
ATOM 1302 O O . ASP A 1 169 ? 11.203 -6.605 17.126 1.00 38.03 169 ASP A O 1
ATOM 1306 N N . PHE A 1 170 ? 8.997 -6.486 16.836 1.00 44.88 170 PHE A N 1
ATOM 1307 C CA . PHE A 1 170 ? 8.834 -5.425 17.826 1.00 44.88 170 PHE A CA 1
ATOM 1308 C C . PHE A 1 170 ? 8.750 -5.997 19.252 1.00 44.88 170 PHE A C 1
ATOM 1310 O O . PHE A 1 170 ? 7.678 -6.337 19.745 1.00 44.88 170 PHE A O 1
ATOM 1317 N N . ALA A 1 171 ? 9.886 -6.047 19.954 1.00 42.97 171 ALA A N 1
ATOM 1318 C CA . ALA A 1 171 ? 9.988 -6.373 21.386 1.00 42.97 171 ALA A CA 1
ATOM 1319 C C . ALA A 1 171 ? 9.466 -5.245 22.312 1.00 42.97 171 ALA A C 1
ATOM 1321 O O . ALA A 1 171 ? 9.989 -5.032 23.406 1.00 42.97 171 ALA A O 1
ATOM 1322 N N . GLY A 1 172 ? 8.491 -4.462 21.848 1.00 49.28 172 GLY A N 1
ATOM 1323 C CA . GLY A 1 172 ? 8.025 -3.253 22.516 1.00 49.28 172 GLY A CA 1
ATOM 1324 C C . GLY A 1 172 ? 6.664 -3.397 23.187 1.00 49.28 172 GLY A C 1
ATOM 1325 O O . GLY A 1 172 ? 5.846 -4.246 22.842 1.00 49.28 172 GLY A O 1
ATOM 1326 N N . ASP A 1 173 ? 6.463 -2.529 24.173 1.00 53.66 173 ASP A N 1
ATOM 1327 C CA . ASP A 1 173 ? 5.338 -2.514 25.101 1.00 53.66 173 ASP A CA 1
ATOM 1328 C C . ASP A 1 173 ? 3.984 -2.329 24.394 1.00 53.66 173 ASP A C 1
ATOM 1330 O O . ASP A 1 173 ? 3.866 -1.629 23.382 1.00 53.66 173 ASP A O 1
ATOM 1334 N N . GLY A 1 174 ? 2.930 -2.908 24.969 1.00 54.69 174 GLY A N 1
ATOM 1335 C CA . GLY A 1 174 ? 1.579 -2.936 24.403 1.00 54.69 174 GLY A CA 1
ATOM 1336 C C . GLY A 1 174 ? 0.914 -1.564 24.224 1.00 54.69 174 GLY A C 1
ATOM 1337 O O . GLY A 1 174 ? -0.211 -1.538 23.743 1.00 54.69 174 GLY A O 1
ATOM 1338 N N . GLY A 1 175 ? 1.594 -0.468 24.600 1.00 67.44 175 GLY A N 1
ATOM 1339 C CA . GLY A 1 175 ? 1.163 0.933 24.510 1.00 67.44 175 GLY A CA 1
ATOM 1340 C C . GLY A 1 175 ? 1.452 1.651 23.180 1.00 67.44 175 GLY A C 1
ATOM 1341 O O . GLY A 1 175 ? 1.057 2.811 23.000 1.00 67.44 175 GLY A O 1
ATOM 1342 N N . VAL A 1 176 ? 2.158 1.017 22.235 1.00 76.25 176 VAL A N 1
ATOM 1343 C CA . VAL A 1 176 ? 2.456 1.640 20.928 1.00 76.25 176 VAL A CA 1
ATOM 1344 C C . VAL A 1 176 ? 1.186 1.864 20.113 1.00 76.25 176 VAL A C 1
ATOM 1346 O O . VAL A 1 176 ? 0.998 2.946 19.555 1.00 76.25 176 VAL A O 1
ATOM 1349 N N . VAL A 1 177 ? 0.268 0.896 20.110 1.00 83.56 177 VAL A N 1
ATOM 1350 C CA . VAL A 1 177 ? -1.010 1.015 19.393 1.00 83.56 177 VAL A CA 1
ATOM 1351 C C . VAL A 1 177 ? -1.809 2.214 19.912 1.00 83.56 177 VAL A C 1
ATOM 1353 O O . VAL A 1 177 ? -2.316 3.009 19.127 1.00 83.56 177 VAL A O 1
ATOM 1356 N N . GLU A 1 178 ? -1.876 2.406 21.228 1.00 85.62 178 GLU A N 1
ATOM 1357 C CA . GLU A 1 178 ? -2.539 3.535 21.881 1.00 85.62 178 GLU A CA 1
ATOM 1358 C C . GLU A 1 178 ? -1.949 4.863 21.430 1.00 85.62 178 GLU A C 1
ATOM 1360 O O . GLU A 1 178 ? -2.694 5.805 21.150 1.00 85.62 178 GLU A O 1
ATOM 1365 N N . SER A 1 179 ? -0.619 4.929 21.364 1.00 80.88 179 SER A N 1
ATOM 1366 C CA . SER A 1 179 ? 0.111 6.136 20.991 1.00 80.88 179 SER A CA 1
ATOM 1367 C C . SER A 1 179 ? -0.216 6.530 19.553 1.00 80.88 179 SER A C 1
ATOM 1369 O O . SER A 1 179 ? -0.620 7.666 19.303 1.00 80.88 179 SER A O 1
ATOM 1371 N N . PHE A 1 180 ? -0.161 5.579 18.619 1.00 81.56 180 PHE A N 1
ATOM 1372 C CA . PHE A 1 180 ? -0.487 5.830 17.215 1.00 81.56 180 PHE A CA 1
ATOM 1373 C C . PHE A 1 180 ? -1.975 6.085 16.977 1.00 81.56 180 PHE A C 1
ATOM 1375 O O . PHE A 1 180 ? -2.319 6.967 16.195 1.00 81.56 180 PHE A O 1
ATOM 1382 N N . VAL A 1 181 ? -2.876 5.409 17.696 1.00 93.25 181 VAL A N 1
ATOM 1383 C CA . VAL A 1 181 ? -4.308 5.739 17.646 1.00 93.25 181 VAL A CA 1
ATOM 1384 C C . VAL A 1 181 ? -4.557 7.155 18.173 1.00 93.25 181 VAL A C 1
ATOM 1386 O O . VAL A 1 181 ? -5.392 7.875 17.624 1.00 93.25 181 VAL A O 1
ATOM 1389 N N . SER A 1 182 ? -3.849 7.579 19.223 1.00 87.56 182 SER A N 1
ATOM 1390 C CA . SER A 1 182 ? -3.950 8.937 19.766 1.00 87.56 182 SER A CA 1
ATOM 1391 C C . SER A 1 182 ? -3.489 9.988 18.750 1.00 87.56 182 SER A C 1
ATOM 1393 O O . SER A 1 182 ? -4.207 10.959 18.499 1.00 87.56 182 SER A O 1
ATOM 1395 N N . LEU A 1 183 ? -2.339 9.763 18.106 1.00 83.19 183 LEU A N 1
ATOM 1396 C CA . LEU A 1 183 ? -1.808 10.644 17.064 1.00 83.19 183 LEU A CA 1
ATOM 1397 C C . LEU A 1 183 ? -2.738 10.718 15.846 1.00 83.19 183 LEU A C 1
ATOM 1399 O O . LEU A 1 183 ? -3.124 11.814 15.431 1.00 83.19 183 LEU A O 1
ATOM 1403 N N . LEU A 1 184 ? -3.182 9.563 15.343 1.00 91.44 184 LEU A N 1
ATOM 1404 C CA . LEU A 1 184 ? -4.111 9.472 14.220 1.00 91.44 184 LEU A CA 1
ATOM 1405 C C . LEU A 1 184 ? -5.416 10.223 14.515 1.00 91.44 184 LEU A C 1
ATOM 1407 O O . LEU A 1 184 ? -5.867 11.030 13.706 1.00 91.44 184 LEU A O 1
ATOM 1411 N N . ARG A 1 185 ? -6.000 10.027 15.705 1.00 95.44 185 ARG A N 1
ATOM 1412 C CA . ARG A 1 185 ? -7.188 10.774 16.146 1.00 95.44 185 ARG A CA 1
ATOM 1413 C C . ARG A 1 185 ? -6.945 12.268 16.172 1.00 95.44 185 ARG A C 1
ATOM 1415 O O . ARG A 1 185 ? -7.797 13.009 15.705 1.00 95.44 185 ARG A O 1
ATOM 1422 N N . LYS A 1 186 ? -5.817 12.722 16.723 1.00 90.44 186 LYS A N 1
ATOM 1423 C CA . LYS A 1 186 ? -5.509 14.154 16.803 1.00 90.44 186 LYS A CA 1
ATOM 1424 C C . LYS A 1 186 ? -5.541 14.801 15.416 1.00 90.44 186 LYS A C 1
ATOM 1426 O O . LYS A 1 186 ? -6.101 15.883 15.279 1.00 90.44 186 LYS A O 1
ATOM 1431 N N . LYS A 1 187 ? -4.997 14.122 14.404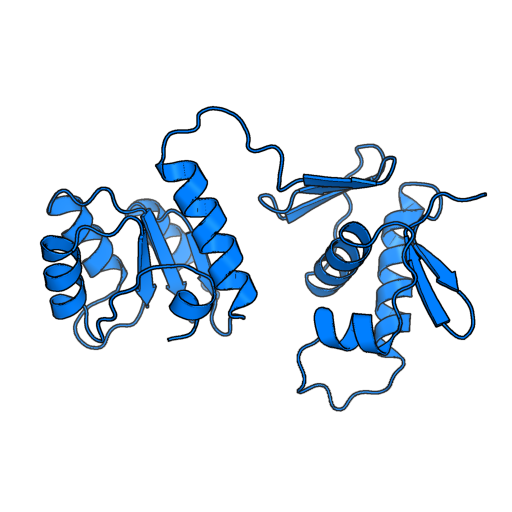 1.00 87.25 187 LYS A N 1
ATOM 1432 C CA . LYS A 1 187 ? -4.971 14.602 13.016 1.00 87.25 187 LYS A CA 1
ATOM 1433 C C . LYS A 1 187 ? -6.342 14.529 12.340 1.00 87.25 187 LYS A C 1
ATOM 1435 O O . LYS A 1 187 ? -6.801 15.524 11.794 1.00 87.25 187 LYS A O 1
ATOM 1440 N N . LEU A 1 188 ? -7.035 13.393 12.435 1.00 92.81 188 LEU A N 1
ATOM 1441 C CA . LEU A 1 188 ? -8.357 13.220 11.818 1.00 92.81 188 LEU A CA 1
ATOM 1442 C C . LEU A 1 188 ? -9.428 14.116 12.450 1.00 92.81 188 LEU A C 1
ATOM 1444 O O . LEU A 1 188 ? -10.250 14.695 11.744 1.00 92.81 188 LEU A O 1
ATOM 1448 N N . ASN A 1 1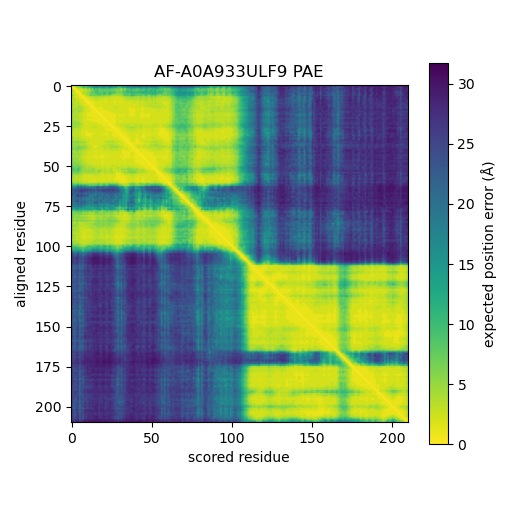89 ? -9.413 14.246 13.777 1.00 92.25 189 ASN A N 1
ATOM 1449 C CA . ASN A 1 189 ? -10.413 15.012 14.517 1.00 92.25 189 ASN A CA 1
ATOM 1450 C C . ASN A 1 189 ? -10.213 16.527 14.372 1.00 92.25 189 ASN A C 1
ATOM 1452 O O . ASN A 1 189 ? -11.141 17.289 14.624 1.00 92.25 189 ASN A O 1
ATOM 1456 N N . ALA A 1 190 ? -9.019 16.980 13.976 1.00 88.31 190 ALA A N 1
ATOM 1457 C CA . ALA A 1 190 ? -8.795 18.386 13.645 1.00 88.31 190 ALA A CA 1
ATOM 1458 C C . ALA A 1 190 ? -9.581 18.810 12.391 1.00 88.31 190 ALA A C 1
ATOM 1460 O O . ALA A 1 190 ? -9.940 19.976 12.266 1.00 88.31 190 ALA A O 1
ATOM 1461 N N . ALA A 1 191 ? -9.876 17.861 11.495 1.00 84.31 191 ALA A N 1
ATOM 1462 C CA . ALA A 1 191 ? -10.580 18.098 10.239 1.00 84.31 191 ALA A CA 1
ATOM 1463 C C . ALA A 1 191 ? -12.058 17.651 10.257 1.00 84.31 191 ALA A C 1
ATOM 1465 O O . ALA A 1 191 ? -12.759 17.818 9.264 1.00 84.31 191 ALA A O 1
ATOM 1466 N N . GLY A 1 192 ? -12.563 17.082 11.358 1.00 86.44 192 GLY A N 1
ATOM 1467 C CA . GLY A 1 192 ? -13.959 16.648 11.441 1.00 86.44 192 GLY A CA 1
ATOM 1468 C C . GLY A 1 192 ? -14.311 15.886 12.722 1.00 86.44 192 GLY A C 1
ATOM 1469 O O . GLY A 1 192 ? -13.479 15.727 13.612 1.00 86.44 192 GLY A O 1
ATOM 1470 N N . PRO A 1 193 ? -15.551 15.383 12.846 1.00 90.00 193 PRO A N 1
ATOM 1471 C CA . PRO A 1 193 ? -15.982 14.656 14.035 1.00 90.00 193 PRO A CA 1
ATOM 1472 C C . PRO A 1 193 ? -15.255 13.303 14.178 1.00 90.00 193 PRO A C 1
ATOM 1474 O O . PRO A 1 193 ? -14.829 12.718 13.174 1.00 90.00 193 PRO A O 1
ATOM 1477 N N . PRO A 1 194 ? -15.131 12.776 15.413 1.00 91.88 194 PRO A N 1
ATOM 1478 C CA . PRO A 1 194 ? -14.327 11.594 15.694 1.00 91.88 194 PRO A CA 1
ATOM 1479 C C . PRO A 1 194 ? -14.924 10.311 15.109 1.00 91.88 194 PRO A C 1
ATOM 1481 O O . PRO A 1 194 ? -16.023 9.895 15.478 1.00 91.88 194 PRO A O 1
ATOM 1484 N N . LEU A 1 195 ? -14.146 9.634 14.259 1.00 94.38 195 LEU A N 1
ATOM 1485 C CA . LEU A 1 195 ? -14.527 8.349 13.657 1.00 94.38 195 LEU A CA 1
ATOM 1486 C C . LEU A 1 195 ? -13.901 7.124 14.328 1.00 94.38 195 LEU A C 1
ATOM 1488 O O . LEU A 1 195 ? -14.501 6.052 14.364 1.00 94.38 195 LEU A O 1
ATOM 1492 N N . VAL A 1 196 ? -12.677 7.253 14.840 1.00 95.94 196 VAL A N 1
ATOM 1493 C CA . VAL A 1 196 ? -11.966 6.135 15.472 1.00 95.94 196 VAL A CA 1
ATOM 1494 C C . VAL A 1 196 ? -12.339 6.096 16.945 1.00 95.94 196 VAL A C 1
ATOM 1496 O O . VAL A 1 196 ? -11.946 6.969 17.718 1.00 95.94 196 VAL A O 1
ATOM 1499 N N . GLN A 1 197 ? -13.051 5.064 17.381 1.00 95.19 197 GLN A N 1
ATOM 1500 C CA . GLN A 1 197 ? -13.584 4.944 18.738 1.00 95.19 197 GLN A CA 1
ATOM 1501 C C . GLN A 1 197 ? -12.950 3.778 19.493 1.00 95.19 197 GLN A C 1
ATOM 1503 O O . GLN A 1 197 ? -12.523 2.792 18.902 1.00 95.19 197 GLN A O 1
ATOM 1508 N N . THR A 1 198 ? -12.843 3.914 20.815 1.00 95.75 198 THR A N 1
ATOM 1509 C CA . THR A 1 198 ? -12.301 2.864 21.683 1.00 95.75 198 THR A CA 1
ATOM 1510 C C . THR A 1 198 ? -13.448 2.045 22.247 1.00 95.75 198 THR A C 1
ATOM 1512 O O . THR A 1 198 ? -14.345 2.587 22.892 1.00 95.75 198 THR A O 1
ATOM 1515 N N . VAL A 1 199 ? -13.381 0.733 22.056 1.00 95.81 199 VAL A N 1
ATOM 1516 C CA . VAL A 1 199 ? -14.239 -0.240 22.728 1.00 95.81 199 VAL A CA 1
ATOM 1517 C C . VAL A 1 199 ? -13.441 -0.796 23.901 1.00 95.81 199 VAL A C 1
ATOM 1519 O O . VAL A 1 199 ? -12.532 -1.607 23.723 1.00 95.81 199 VAL A O 1
ATOM 1522 N N . ARG A 1 200 ? -13.723 -0.287 25.107 1.00 92.62 200 ARG A N 1
ATOM 1523 C CA . ARG A 1 200 ? -12.956 -0.611 26.323 1.00 92.62 200 ARG A CA 1
ATOM 1524 C C . ARG A 1 200 ? -12.875 -2.125 26.529 1.00 92.62 200 ARG A C 1
ATOM 1526 O O . ARG A 1 200 ? -13.898 -2.794 26.500 1.00 92.62 200 ARG A O 1
ATOM 1533 N N . GLY A 1 201 ? -11.662 -2.638 26.732 1.00 90.12 201 GLY A N 1
ATOM 1534 C CA . GLY A 1 201 ? -11.392 -4.070 26.911 1.00 90.12 201 GLY A CA 1
ATOM 1535 C C . GLY A 1 201 ? -11.287 -4.885 25.616 1.00 90.12 201 GLY A C 1
ATOM 1536 O O . GLY A 1 201 ? -10.787 -6.000 25.668 1.00 90.12 201 GLY A O 1
ATOM 1537 N N . PHE A 1 202 ? -11.684 -4.331 24.464 1.00 91.62 202 PHE A N 1
ATOM 1538 C CA . PHE A 1 202 ? -11.725 -5.067 23.194 1.00 91.62 202 PHE A CA 1
ATOM 1539 C C . PHE A 1 202 ? -10.817 -4.479 22.112 1.00 91.62 202 PHE A C 1
ATOM 1541 O O . PHE A 1 202 ? -10.167 -5.239 21.405 1.00 91.62 202 PHE A O 1
ATOM 1548 N N . GLY A 1 203 ? -10.723 -3.150 21.993 1.00 94.75 203 GLY A 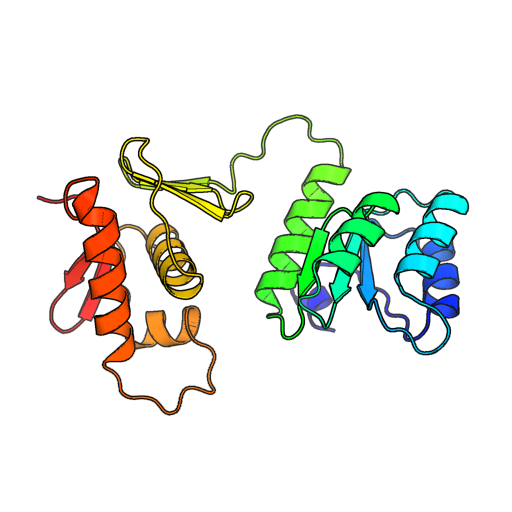N 1
ATOM 1549 C CA . GLY A 1 203 ? -9.842 -2.504 21.017 1.00 94.75 203 GLY A CA 1
ATOM 1550 C C . GLY A 1 203 ? -10.428 -1.236 20.403 1.00 94.75 203 GLY A C 1
ATOM 1551 O O . GLY A 1 203 ? -10.954 -0.378 21.119 1.00 94.75 203 GLY A O 1
ATOM 1552 N N . TYR A 1 204 ? -10.321 -1.108 19.082 1.00 96.69 204 TYR A N 1
ATOM 1553 C CA . TYR A 1 204 ? -10.690 0.093 18.332 1.00 96.69 204 TYR A CA 1
ATOM 1554 C C . TYR A 1 204 ? -11.624 -0.227 17.172 1.00 96.69 204 TYR A C 1
ATOM 1556 O O . TYR A 1 204 ? -11.591 -1.318 16.617 1.00 96.69 204 TYR A O 1
ATOM 1564 N N . VAL A 1 205 ? -12.471 0.730 16.813 1.00 96.38 205 VAL A N 1
ATOM 1565 C CA . VAL A 1 205 ? -13.427 0.596 15.712 1.00 96.38 205 VAL A CA 1
ATOM 1566 C C . VAL A 1 205 ? -13.537 1.910 14.957 1.00 96.38 205 VAL A C 1
ATOM 1568 O O . VAL A 1 205 ? -13.602 2.977 15.572 1.00 96.38 205 VAL A O 1
ATOM 1571 N N . LEU A 1 206 ? -13.589 1.831 13.630 1.00 96.62 206 LEU A N 1
ATOM 1572 C CA . LEU A 1 206 ? -13.969 2.953 12.780 1.00 96.62 206 LEU A CA 1
ATOM 1573 C C . LEU A 1 206 ? -15.495 2.962 12.632 1.00 96.62 206 LEU A C 1
ATOM 1575 O O . LEU A 1 206 ? -16.063 2.024 12.073 1.00 96.62 206 LEU A O 1
ATOM 1579 N N . ARG A 1 207 ? -16.175 3.979 13.170 1.00 93.25 207 ARG A N 1
ATOM 1580 C CA . ARG A 1 207 ? -17.635 4.115 13.059 1.00 93.25 207 ARG A CA 1
ATOM 1581 C C . ARG A 1 207 ? -18.087 5.568 13.132 1.00 93.25 207 ARG A C 1
ATOM 1583 O O . ARG A 1 207 ? -17.396 6.406 13.705 1.00 93.25 207 ARG A O 1
ATOM 1590 N N . GLN A 1 208 ? -19.275 5.855 12.603 1.00 89.69 208 GLN A N 1
ATOM 1591 C CA . GLN A 1 208 ? -19.875 7.177 12.768 1.00 89.69 208 GLN A CA 1
ATOM 1592 C C . GLN A 1 208 ? -20.141 7.473 14.260 1.00 89.69 208 GLN A C 1
ATOM 1594 O O . GLN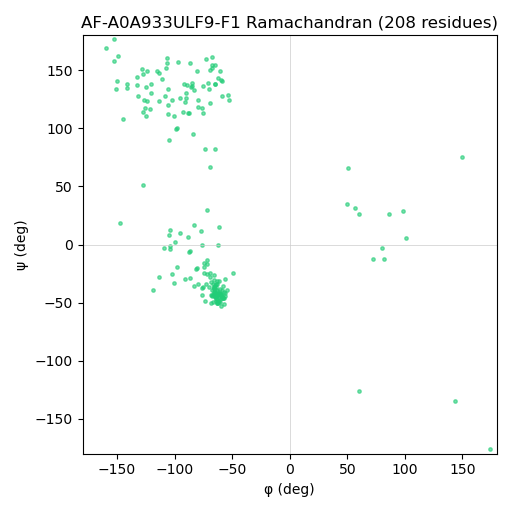 A 1 208 ? -20.471 6.554 15.025 1.00 89.69 208 GLN A O 1
ATOM 1599 N N . PRO A 1 209 ? -19.963 8.731 14.702 1.00 78.06 209 PRO A N 1
ATOM 1600 C CA . PRO A 1 209 ? -20.413 9.162 16.020 1.00 78.06 209 PRO A CA 1
ATOM 1601 C C . PRO A 1 209 ? -21.932 8.975 16.136 1.00 78.06 209 PRO A C 1
ATOM 1603 O O . PRO A 1 209 ? -22.658 9.145 15.159 1.00 78.06 209 PRO A O 1
ATOM 1606 N N . ARG A 1 210 ? -22.380 8.555 17.322 1.00 65.81 210 ARG A N 1
ATOM 1607 C CA . ARG A 1 210 ? -23.803 8.482 17.672 1.00 65.81 210 ARG A CA 1
ATOM 1608 C C . ARG A 1 210 ? -24.320 9.848 18.087 1.00 65.81 210 ARG A C 1
ATOM 1610 O O . ARG A 1 210 ? -23.507 10.599 18.673 1.00 65.81 210 ARG A O 1
#

Nearest PDB structures (foldseek):
  5ed4-assembly2_F  TM=7.045E-01  e=3.040E-21  Mycobacterium tuberculosis
  5ed4-assembly1_B  TM=6.923E-01  e=3.040E-21  Mycobacterium tuberculosis
  3r0j-assembly1_B  TM=5.228E-01  e=3.210E-22  Mycobacterium tuberculosis
  3r0j-assembly1_A  TM=5.160E-01  e=5.630E-22  Mycobacterium tuberculosis
  2pmu-assembly1_E  TM=9.054E-01  e=1.544E-12  Mycobacterium tuberculosis H37Rv